Protein AF-A0A4Y8IGD3-F1 (afdb_monomer_lite)

pLDDT: mean 73.79, std 21.48, range [26.25, 96.0]

Secondary structure (DSSP, 8-state):
--HHHHHHHHHHHHHHHHHHHHHHHHHTSS------EEEEEEE-TTT--EEEEEE---PPPEEEEEEETTEEEEEEEE--SS-EEEEEEEESSSS---EE--S-HHHHHHHHHHHTSS--EEEEEEEE-HHHHHHHHHHHH-HHHHGGGB-SSS-BHHHHHTTT---SEEEEEEEEEEEEEEEE-TTS-EEEEEEEEEEEEEEEEEEEEETTEEEEEEEEEEEEEEEEEEEETTEEEEEEEEEE-

Radius of gyration: 23.65 Å; chains: 1; bounding box: 54×68×74 Å

Sequence (245 aa):
MRTDKKDKSVRQEGIIRKIILIMTVIISGASMSTITIAQVYEKSKNSGRYKLTNRTMNYKAFNHTWKWDGRMWGTTLVPGIYKSYSSINADLDKEEEVILWEEDEFGLYRDLVKRSLPPGFFLIEITGYPVASFSAWMEENHKNSYQKFDIGEDFNLLRSLGAGIQEPWSMSLFLGHRGPFWDLNENDELFIAATGVSGLVLTGGLYQLFENSFVESNWFRAEWKVKGSGGYGKKKRSWDLKTGY

Foldseek 3Di:
DPVVVVVVVVVVVVVVVVVVVVVLCVLCVPEDAFDQDFDFDDQDPPPRDTDGDGDTDDDDWDWDWDDDPLKIKIWIWDHHLQKTKIKIKIFQDNDADAAADDPDPVVVVVVQAVQFVQFRMKMKMKMFGNLLLVLLCCVVPPVVVQCVQDDPDPDGPSNVSNPPFWARMKMKMWTGDKHFHWYQDPVRDIDGQKIKHWTKMKMWDQWTQDSSHTDGDTDIWIKTWIWMWGHDDPDIDTDIDIDTD

Structure (mmCIF, N/CA/C/O backbone):
data_AF-A0A4Y8IGD3-F1
#
_entry.id   AF-A0A4Y8IGD3-F1
#
loop_
_atom_site.group_PDB
_atom_site.id
_atom_site.type_symbol
_atom_site.label_atom_id
_atom_site.label_alt_id
_atom_site.label_comp_id
_atom_site.label_asym_id
_atom_site.label_entity_id
_atom_site.label_seq_id
_atom_site.pdbx_PDB_ins_code
_atom_site.Cartn_x
_atom_site.Cartn_y
_atom_site.Cartn_z
_atom_site.occupancy
_atom_site.B_iso_or_equiv
_atom_site.auth_seq_id
_atom_site.auth_comp_id
_atom_site.auth_asym_id
_atom_site.auth_atom_id
_atom_site.pdbx_PDB_model_num
ATOM 1 N N . MET A 1 1 ? -4.491 -25.902 39.432 1.00 48.22 1 MET A N 1
ATOM 2 C CA . MET A 1 1 ? -3.514 -25.824 38.316 1.00 48.22 1 MET A CA 1
ATOM 3 C C . MET A 1 1 ? -4.100 -25.341 36.970 1.00 48.22 1 MET A C 1
ATOM 5 O O . MET A 1 1 ? -3.368 -25.301 35.991 1.00 48.22 1 MET A O 1
ATOM 9 N N . ARG A 1 2 ? -5.388 -24.946 36.886 1.00 45.78 2 ARG A N 1
ATOM 10 C CA . ARG A 1 2 ? -6.055 -24.519 35.629 1.00 45.78 2 ARG A CA 1
ATOM 11 C C . ARG A 1 2 ? -6.183 -22.991 35.470 1.00 45.78 2 ARG A C 1
ATOM 13 O O . ARG A 1 2 ? -6.456 -22.512 34.379 1.00 45.78 2 ARG A O 1
ATOM 20 N N . THR A 1 3 ? -5.960 -22.239 36.547 1.00 47.06 3 THR A N 1
ATOM 21 C CA . THR A 1 3 ? -6.045 -20.770 36.616 1.00 47.06 3 THR A CA 1
ATOM 22 C C . THR A 1 3 ? -4.796 -20.076 36.062 1.00 47.06 3 THR A C 1
ATOM 24 O O . THR A 1 3 ? -4.903 -19.082 35.358 1.00 47.06 3 THR A O 1
ATOM 27 N N . ASP A 1 4 ? -3.623 -20.672 36.266 1.00 45.81 4 ASP A N 1
ATOM 28 C CA . ASP A 1 4 ? -2.312 -20.085 35.944 1.00 45.81 4 ASP A CA 1
ATOM 29 C C . ASP A 1 4 ? -2.016 -20.014 34.425 1.00 45.81 4 ASP A C 1
ATOM 31 O O . ASP A 1 4 ? -1.338 -19.115 33.935 1.00 45.81 4 ASP A O 1
ATOM 35 N N . LYS A 1 5 ? -2.577 -20.936 33.624 1.00 42.94 5 LYS A N 1
ATOM 36 C CA . LYS A 1 5 ? -2.453 -20.898 32.150 1.00 42.94 5 LYS A CA 1
ATOM 37 C C . LYS A 1 5 ? -3.317 -19.812 31.505 1.00 42.94 5 LYS A C 1
ATOM 39 O O . LYS A 1 5 ? -2.902 -19.233 30.507 1.00 42.94 5 LYS A O 1
ATOM 44 N N . LYS A 1 6 ? -4.500 -19.543 32.067 1.00 41.84 6 LYS A N 1
ATOM 45 C CA . LYS A 1 6 ? -5.432 -18.531 31.547 1.00 41.84 6 LYS A CA 1
ATOM 46 C C . LYS A 1 6 ? -4.909 -17.123 31.838 1.00 41.84 6 LYS A C 1
ATOM 48 O O . LYS A 1 6 ? -4.942 -16.266 30.970 1.00 41.84 6 LYS A O 1
ATOM 53 N N . ASP A 1 7 ? -4.331 -16.935 33.021 1.00 40.12 7 ASP A N 1
ATOM 54 C CA . ASP A 1 7 ? -3.726 -15.666 33.431 1.00 40.12 7 ASP A CA 1
ATOM 55 C C . ASP A 1 7 ? -2.480 -15.323 32.587 1.00 40.12 7 ASP A C 1
ATOM 57 O O . ASP A 1 7 ? -2.287 -14.186 32.162 1.00 40.12 7 ASP A O 1
ATOM 61 N N . LYS A 1 8 ? -1.674 -16.335 32.224 1.00 42.25 8 LYS A N 1
ATOM 62 C CA . LYS A 1 8 ? -0.531 -16.167 31.310 1.00 42.25 8 LYS A CA 1
ATOM 63 C C . LYS A 1 8 ? -0.933 -15.836 29.869 1.00 42.25 8 LYS A C 1
ATOM 65 O O . LYS A 1 8 ? -0.228 -15.040 29.252 1.00 42.25 8 LYS A O 1
ATOM 70 N N . SER A 1 9 ? -2.033 -16.389 29.343 1.00 40.28 9 SER A N 1
ATOM 71 C CA . SER A 1 9 ? -2.495 -16.054 27.982 1.00 40.28 9 SER A CA 1
ATOM 72 C C . SER A 1 9 ? -3.067 -14.637 27.919 1.00 40.28 9 SER A C 1
ATOM 74 O O . SER A 1 9 ? -2.696 -13.883 27.029 1.00 40.28 9 SER A O 1
ATOM 76 N N . VAL A 1 10 ? -3.846 -14.221 28.925 1.00 45.62 10 VAL A N 1
ATOM 77 C CA . VAL A 1 10 ? -4.364 -12.844 29.034 1.00 45.62 10 VAL A CA 1
ATOM 78 C C . VAL A 1 10 ? -3.218 -11.833 29.179 1.00 45.62 10 VAL A C 1
ATOM 80 O O . VAL A 1 10 ? -3.228 -10.772 28.552 1.00 45.62 10 VAL A O 1
ATOM 83 N N . ARG A 1 11 ? -2.171 -12.170 29.949 1.00 37.88 11 ARG A N 1
ATOM 84 C CA . ARG A 1 11 ? -0.953 -11.346 30.036 1.00 37.88 11 ARG A CA 1
ATOM 85 C C . ARG A 1 11 ? -0.195 -11.270 28.712 1.00 37.88 11 ARG A C 1
ATOM 87 O O . ARG A 1 11 ? 0.303 -10.196 28.382 1.00 37.88 11 ARG A O 1
ATOM 94 N N . GLN A 1 12 ? -0.089 -12.374 27.970 1.00 43.25 12 GLN A N 1
ATOM 95 C CA . GLN A 1 12 ? 0.566 -12.396 26.659 1.00 43.25 12 GLN A CA 1
ATOM 96 C C . GLN A 1 12 ? -0.218 -11.604 25.609 1.00 43.25 12 GLN A C 1
ATOM 98 O O . GLN A 1 12 ? 0.392 -10.808 24.902 1.00 43.25 12 GLN A O 1
ATOM 103 N N . GLU A 1 13 ? -1.545 -11.722 25.567 1.00 46.12 13 GLU A N 1
ATOM 104 C CA . GLU A 1 13 ? -2.404 -10.910 24.694 1.00 46.12 13 GLU A CA 1
ATOM 105 C C . GLU A 1 13 ? -2.268 -9.414 25.002 1.00 46.12 13 GLU A C 1
ATOM 107 O O . GLU A 1 13 ? -2.107 -8.603 24.092 1.00 46.12 13 GLU A O 1
ATOM 112 N N . GLY A 1 14 ? -2.225 -9.030 26.283 1.00 42.53 14 GLY A N 1
ATOM 113 C CA . GLY A 1 14 ? -1.984 -7.641 26.685 1.00 42.53 14 GLY A CA 1
ATOM 114 C C . GLY A 1 14 ? -0.600 -7.109 26.280 1.00 42.53 14 GLY A C 1
ATOM 115 O O . GLY A 1 14 ? -0.462 -5.925 25.968 1.00 42.53 14 GLY A O 1
ATOM 116 N N . ILE A 1 15 ? 0.427 -7.965 26.257 1.00 46.00 15 ILE A N 1
ATOM 117 C CA . ILE A 1 15 ? 1.782 -7.613 25.802 1.00 46.00 15 ILE A CA 1
ATOM 118 C C . ILE A 1 15 ? 1.826 -7.491 24.275 1.00 46.00 15 ILE A C 1
ATOM 120 O O . ILE A 1 15 ? 2.381 -6.520 23.770 1.00 46.00 15 ILE A O 1
ATOM 124 N N . ILE A 1 16 ? 1.198 -8.413 23.543 1.00 49.62 16 ILE A N 1
ATOM 125 C CA . ILE A 1 16 ? 1.121 -8.389 22.075 1.00 49.62 16 ILE A CA 1
ATOM 126 C C . ILE A 1 16 ? 0.334 -7.161 21.603 1.00 49.62 16 ILE A C 1
ATOM 128 O O . ILE A 1 16 ? 0.829 -6.415 20.763 1.00 49.62 16 ILE A O 1
ATOM 132 N N . ARG A 1 17 ? -0.816 -6.856 22.220 1.00 48.91 17 ARG A N 1
ATOM 133 C CA . ARG A 1 17 ? -1.592 -5.631 21.949 1.00 48.91 17 ARG A CA 1
ATOM 134 C C . ARG A 1 17 ? -0.788 -4.361 22.229 1.00 48.91 17 ARG A C 1
ATOM 136 O O . ARG A 1 17 ? -0.837 -3.424 21.439 1.00 48.91 17 ARG A O 1
ATOM 143 N N . LYS A 1 18 ? 0.006 -4.332 23.308 1.00 44.53 18 LYS A N 1
ATOM 144 C CA . LYS A 1 18 ? 0.931 -3.219 23.590 1.00 44.53 18 LYS A CA 1
ATOM 145 C C . LYS A 1 18 ? 2.057 -3.122 22.565 1.00 44.53 18 LYS A C 1
ATOM 147 O O . LYS A 1 18 ? 2.400 -2.010 22.195 1.00 44.53 18 LYS A O 1
ATOM 152 N N . ILE A 1 19 ? 2.610 -4.236 22.086 1.00 47.81 19 ILE A N 1
ATOM 153 C CA . ILE A 1 19 ? 3.629 -4.249 21.024 1.00 47.81 19 ILE A CA 1
ATOM 154 C C . ILE A 1 19 ? 3.032 -3.780 19.694 1.00 47.81 19 ILE A C 1
ATOM 156 O O . ILE A 1 19 ? 3.683 -3.013 18.999 1.00 47.81 19 ILE A O 1
ATOM 160 N N . ILE A 1 20 ? 1.792 -4.152 19.366 1.00 51.78 20 ILE A N 1
ATOM 161 C CA . ILE A 1 20 ? 1.070 -3.666 18.178 1.00 51.78 20 ILE A CA 1
ATOM 162 C C . ILE A 1 20 ? 0.790 -2.170 18.295 1.00 51.78 20 ILE A C 1
ATOM 164 O O . ILE A 1 20 ? 1.008 -1.434 17.334 1.00 51.78 20 ILE A O 1
ATOM 168 N N . LEU A 1 21 ? 0.369 -1.702 19.474 1.00 44.06 21 LEU A N 1
ATOM 169 C CA . LEU A 1 21 ? 0.186 -0.280 19.743 1.00 44.06 21 LEU A CA 1
ATOM 170 C C . LEU A 1 21 ? 1.516 0.460 19.625 1.00 44.06 21 LEU A C 1
ATOM 172 O O . LEU A 1 21 ? 1.571 1.479 18.962 1.00 44.06 21 LEU A O 1
ATOM 176 N N . ILE A 1 22 ? 2.597 -0.071 20.199 1.00 43.28 22 ILE A N 1
ATOM 177 C CA . ILE A 1 22 ? 3.945 0.499 20.112 1.00 43.28 22 ILE A CA 1
ATOM 178 C C . ILE A 1 22 ? 4.458 0.461 18.673 1.00 43.28 22 ILE A C 1
ATOM 180 O O . ILE A 1 22 ? 5.035 1.439 18.242 1.00 43.28 22 ILE A O 1
ATOM 184 N N . MET A 1 23 ? 4.217 -0.589 17.890 1.00 38.75 23 MET A N 1
ATOM 185 C CA . MET A 1 23 ? 4.585 -0.626 16.474 1.00 38.75 23 MET A CA 1
ATOM 186 C C . MET A 1 23 ? 3.770 0.374 15.658 1.00 38.75 23 MET A C 1
ATOM 188 O O . MET A 1 23 ? 4.342 1.102 14.857 1.00 38.75 23 MET A O 1
ATOM 192 N N . THR A 1 24 ? 2.465 0.481 15.907 1.00 40.25 24 THR A N 1
ATOM 193 C CA . THR A 1 24 ? 1.593 1.486 15.281 1.00 40.25 24 THR A CA 1
ATOM 194 C C . THR A 1 24 ? 2.018 2.898 15.690 1.00 40.25 24 THR A C 1
ATOM 196 O O . THR A 1 24 ? 2.050 3.783 14.844 1.00 40.25 24 THR A O 1
ATOM 199 N N . VAL A 1 25 ? 2.424 3.089 16.951 1.00 37.09 25 VAL A N 1
ATOM 200 C CA . VAL A 1 25 ? 2.890 4.355 17.538 1.00 37.09 25 VAL A CA 1
ATOM 201 C C . VAL A 1 25 ? 4.313 4.717 17.115 1.00 37.09 25 VAL A 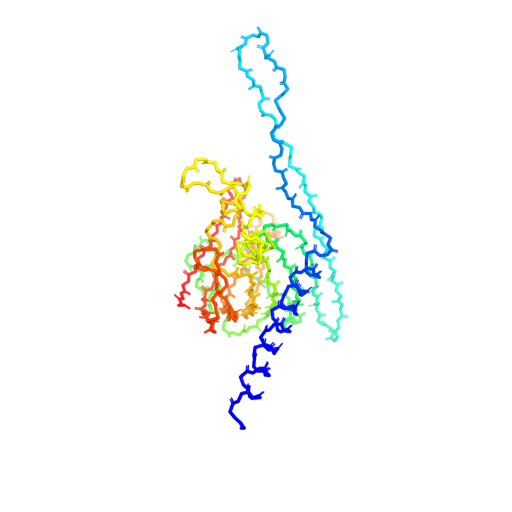C 1
ATOM 203 O O . VAL A 1 25 ? 4.597 5.893 16.953 1.00 37.09 25 VAL A O 1
ATOM 206 N N . ILE A 1 26 ? 5.202 3.747 16.889 1.00 35.50 26 ILE A N 1
ATOM 207 C CA . ILE A 1 26 ? 6.554 3.946 16.343 1.00 35.50 26 ILE A CA 1
ATOM 208 C C . ILE A 1 26 ? 6.452 4.256 14.845 1.00 35.50 26 ILE A C 1
ATOM 210 O O . ILE A 1 26 ? 7.111 5.178 14.373 1.00 35.50 26 ILE A O 1
ATOM 214 N N . ILE A 1 27 ? 5.560 3.578 14.111 1.00 37.28 27 ILE A N 1
ATOM 215 C CA . ILE A 1 27 ? 5.212 3.925 12.721 1.00 37.28 27 ILE A CA 1
ATOM 216 C C . ILE A 1 27 ? 4.489 5.288 12.657 1.00 37.28 27 ILE A C 1
ATOM 218 O O . ILE A 1 27 ? 4.615 6.008 11.666 1.00 37.28 27 ILE A O 1
ATOM 222 N N . SER A 1 28 ? 3.776 5.691 13.716 1.00 32.25 28 SER A N 1
ATOM 223 C CA . SER A 1 28 ? 3.138 7.010 13.849 1.00 32.25 28 SER A CA 1
ATOM 224 C C . SER A 1 28 ? 3.950 8.013 14.680 1.00 32.25 28 SER A C 1
ATOM 226 O O . SER A 1 28 ? 3.429 9.074 15.033 1.00 32.25 28 SER A O 1
ATOM 228 N N . GLY A 1 29 ? 5.210 7.701 14.998 1.00 26.25 29 GLY A N 1
ATOM 229 C CA . GLY A 1 29 ? 6.092 8.439 15.911 1.00 26.25 29 GLY A CA 1
ATOM 230 C C . GLY A 1 29 ? 6.725 9.664 15.261 1.00 26.25 29 GLY A C 1
ATOM 231 O O . GLY A 1 29 ? 7.905 9.924 15.434 1.00 26.25 29 GLY A O 1
ATOM 232 N N . ALA A 1 30 ? 5.932 10.349 14.446 1.00 31.25 30 ALA A N 1
ATOM 233 C CA . ALA A 1 30 ? 6.099 11.674 13.868 1.00 31.25 30 ALA A CA 1
ATOM 234 C C . ALA A 1 30 ? 4.792 11.910 13.097 1.00 31.25 30 ALA A C 1
ATOM 236 O O . ALA A 1 30 ? 4.724 11.774 11.876 1.00 31.25 30 ALA A O 1
ATOM 237 N N . SER A 1 31 ? 3.700 12.103 13.841 1.00 28.16 31 SER A N 1
ATOM 238 C CA . SER A 1 31 ? 2.360 12.205 13.276 1.00 28.16 31 SER A CA 1
ATOM 239 C C . SER A 1 31 ? 2.265 13.433 12.377 1.00 28.16 31 SER A C 1
ATOM 241 O O . SER A 1 31 ? 2.348 14.573 12.826 1.00 28.16 31 SER A O 1
ATOM 243 N N . MET A 1 32 ? 2.076 13.213 11.083 1.00 37.78 32 MET A N 1
ATOM 244 C CA . MET A 1 32 ? 1.691 14.270 10.163 1.00 37.78 32 MET A CA 1
ATOM 245 C C . MET A 1 32 ? 0.695 13.693 9.191 1.00 37.78 32 MET A C 1
ATOM 247 O O . MET A 1 32 ? 0.888 12.628 8.626 1.00 37.78 32 MET A O 1
ATOM 251 N N . SER A 1 33 ? -0.415 14.372 9.026 1.00 27.56 33 SER A N 1
ATOM 252 C CA . SER A 1 33 ? -1.399 14.056 8.020 1.00 27.56 33 SER A CA 1
ATOM 253 C C . SER A 1 33 ? -1.810 15.303 7.340 1.00 27.56 33 SER A C 1
ATOM 255 O O . SER A 1 33 ? -1.870 16.374 7.941 1.00 27.56 33 SER A O 1
ATOM 257 N N . THR A 1 34 ? -2.171 15.120 6.086 1.00 28.23 34 THR A N 1
ATOM 258 C CA . THR A 1 34 ? -2.927 16.080 5.318 1.00 28.23 34 THR A CA 1
ATOM 259 C C . THR A 1 34 ? -4.229 16.381 6.065 1.00 28.23 34 THR A C 1
ATOM 261 O O . THR A 1 34 ? -5.234 15.692 5.913 1.00 28.23 34 THR A O 1
ATOM 264 N N . ILE A 1 35 ? -4.210 17.408 6.912 1.00 28.16 35 ILE A N 1
ATOM 265 C CA . ILE A 1 35 ? -5.424 18.075 7.354 1.00 28.16 35 ILE A CA 1
ATOM 266 C C . ILE A 1 35 ? -5.776 19.033 6.224 1.00 28.16 35 ILE A C 1
ATOM 268 O O . ILE A 1 35 ? -5.078 20.020 5.984 1.00 28.16 35 ILE A O 1
ATOM 272 N N . THR A 1 36 ? -6.855 18.749 5.503 1.00 26.67 36 THR A N 1
ATOM 273 C CA . THR A 1 36 ? -7.483 19.759 4.652 1.00 26.67 36 THR A CA 1
ATOM 274 C C . THR A 1 36 ? -8.207 20.737 5.572 1.00 26.67 36 THR A C 1
ATOM 276 O O . THR A 1 36 ? -9.377 20.557 5.893 1.00 26.67 36 THR A O 1
ATOM 279 N N . ILE A 1 37 ? -7.500 21.761 6.051 1.00 29.83 37 ILE A N 1
ATOM 280 C CA . ILE A 1 37 ? -8.135 22.866 6.773 1.00 29.83 37 ILE A CA 1
ATOM 281 C C . ILE A 1 37 ? -8.748 23.783 5.717 1.00 29.83 37 ILE A C 1
ATOM 283 O O . ILE A 1 37 ? -8.041 24.524 5.032 1.00 29.83 37 ILE A O 1
ATOM 287 N N . ALA A 1 38 ? -10.069 23.729 5.568 1.00 26.34 38 ALA A N 1
ATOM 288 C CA . ALA A 1 38 ? -10.797 24.753 4.837 1.00 26.34 38 ALA A CA 1
ATOM 289 C C . ALA A 1 38 ? -10.805 26.031 5.689 1.00 26.34 38 ALA A C 1
ATOM 291 O O . ALA A 1 38 ? -11.519 26.112 6.686 1.00 26.34 38 ALA A O 1
ATOM 292 N N . GLN A 1 39 ? -9.997 27.029 5.329 1.00 29.67 39 GLN A N 1
ATOM 293 C CA . GLN A 1 39 ? -10.133 28.365 5.907 1.00 29.67 39 GLN A CA 1
ATOM 294 C C . GLN A 1 39 ? -11.082 29.186 5.033 1.00 29.67 39 GLN A C 1
ATOM 296 O O . GLN A 1 39 ? -10.841 29.383 3.841 1.00 29.67 39 GLN A O 1
ATOM 301 N N . VAL A 1 40 ? -12.177 29.655 5.630 1.00 32.09 40 VAL A N 1
ATOM 302 C CA . VAL A 1 40 ? -13.107 30.585 4.988 1.00 32.09 40 VAL A CA 1
ATOM 303 C C . VAL A 1 40 ? -12.496 31.979 5.076 1.00 32.09 40 VAL A C 1
ATOM 305 O O . VAL A 1 40 ? -12.536 32.600 6.135 1.00 32.09 40 VAL A O 1
ATOM 308 N N . TYR A 1 41 ? -11.935 32.478 3.975 1.00 38.03 41 TYR A N 1
ATOM 309 C CA . TYR A 1 41 ? -11.507 33.872 3.891 1.00 38.03 41 TYR A CA 1
ATOM 310 C C . TYR A 1 41 ? -12.440 34.672 2.991 1.00 38.03 41 TYR A C 1
ATOM 312 O O . TYR A 1 41 ? -12.618 34.365 1.817 1.00 38.03 41 TYR A O 1
ATOM 320 N N . GLU A 1 42 ? -13.000 35.702 3.622 1.00 42.34 42 GLU A N 1
ATOM 321 C CA . GLU A 1 42 ? -13.671 36.881 3.081 1.00 42.34 42 GLU A CA 1
ATOM 322 C C . GLU A 1 42 ? -14.822 36.693 2.075 1.00 42.34 42 GLU A C 1
ATOM 324 O O . GLU A 1 42 ? -14.781 35.971 1.078 1.00 42.34 42 GLU A O 1
ATOM 329 N N . LYS A 1 43 ? -15.896 37.442 2.335 1.00 34.44 43 LYS A N 1
ATOM 330 C CA . LYS A 1 43 ? -17.065 37.546 1.465 1.00 34.44 43 LYS A CA 1
ATOM 331 C C . LYS A 1 43 ? -16.671 38.331 0.212 1.00 34.44 43 LYS A C 1
ATOM 333 O O . LYS A 1 43 ? -16.385 39.524 0.295 1.00 34.44 43 LYS A O 1
ATOM 338 N N . SER A 1 44 ? -16.691 37.691 -0.957 1.00 41.09 44 SER A N 1
ATOM 339 C CA . SER A 1 44 ? -16.509 38.390 -2.234 1.00 41.09 44 SER A CA 1
ATOM 340 C C . SER A 1 44 ? -17.583 39.480 -2.381 1.00 41.09 44 SER A C 1
ATOM 342 O O . SER A 1 44 ? -18.770 39.162 -2.515 1.00 41.09 44 SER A O 1
ATOM 344 N N . LYS A 1 45 ? -17.174 40.762 -2.363 1.00 46.03 45 LYS A N 1
ATOM 345 C CA . LYS A 1 45 ? -18.079 41.933 -2.414 1.00 46.03 45 LYS A CA 1
ATOM 346 C C . LYS A 1 45 ? -19.014 41.955 -3.634 1.00 46.03 45 LYS A C 1
ATOM 348 O O . LYS A 1 45 ? -20.065 42.574 -3.548 1.00 46.03 45 LYS A O 1
ATOM 353 N N . ASN A 1 46 ? -18.691 41.231 -4.710 1.00 51.94 46 ASN A N 1
ATOM 354 C CA . ASN A 1 46 ? -19.471 41.237 -5.955 1.00 51.94 46 ASN A CA 1
ATOM 355 C C . ASN A 1 46 ? -20.330 39.984 -6.192 1.00 51.94 46 ASN A C 1
ATOM 357 O O . ASN A 1 46 ? -21.117 39.976 -7.129 1.00 51.94 46 ASN A O 1
ATOM 361 N N . SER A 1 47 ? -20.195 38.918 -5.393 1.00 51.47 47 SER A N 1
ATOM 362 C CA . SER A 1 47 ? -20.917 37.656 -5.658 1.00 51.47 47 SER A CA 1
ATOM 363 C C . SER A 1 47 ? -21.605 37.035 -4.443 1.00 51.47 47 SER A C 1
ATOM 365 O O . SER A 1 47 ? -22.323 36.049 -4.593 1.00 51.47 47 SER A O 1
ATOM 367 N N . GLY A 1 48 ? -21.383 37.565 -3.234 1.00 44.03 48 GLY A N 1
ATOM 368 C CA . GLY A 1 48 ? -21.971 37.030 -2.000 1.00 44.03 48 GLY A CA 1
ATOM 369 C C . GLY A 1 48 ? -21.504 35.617 -1.622 1.00 44.03 48 GLY A C 1
ATOM 370 O O . GLY A 1 48 ? -21.935 35.100 -0.596 1.00 44.03 48 GLY A O 1
ATOM 371 N N . ARG A 1 49 ? -20.616 34.998 -2.413 1.00 37.38 49 ARG A N 1
ATOM 372 C CA . ARG A 1 49 ? -20.084 33.650 -2.194 1.00 37.38 49 ARG A CA 1
ATOM 373 C C . ARG A 1 49 ? -18.736 33.714 -1.479 1.00 37.38 49 ARG A C 1
ATOM 375 O O . ARG A 1 49 ? -17.884 34.545 -1.800 1.00 37.38 49 ARG A O 1
ATOM 382 N N . TYR A 1 50 ? -18.554 32.823 -0.509 1.00 45.84 50 TYR A N 1
ATOM 383 C CA . TYR A 1 50 ? -17.280 32.609 0.171 1.00 45.84 50 TYR A CA 1
ATOM 384 C C . TYR A 1 50 ? -16.329 31.856 -0.758 1.00 45.84 50 TYR A C 1
ATOM 386 O O . TYR A 1 50 ? -16.720 30.871 -1.390 1.00 45.84 50 TYR A O 1
ATOM 394 N N . LYS A 1 51 ? -15.080 32.314 -0.854 1.00 34.38 51 LYS A N 1
ATOM 395 C CA . LYS A 1 51 ? -14.057 31.631 -1.646 1.00 34.38 51 LYS A CA 1
ATOM 396 C C . LYS A 1 51 ? -13.379 30.594 -0.748 1.00 34.38 51 LYS A C 1
ATOM 398 O O . LYS A 1 51 ? -12.603 30.945 0.132 1.00 34.38 51 LYS A O 1
ATOM 403 N N . LEU A 1 52 ? -13.700 29.316 -0.948 1.00 36.94 52 LEU A N 1
ATOM 404 C CA . LEU A 1 52 ? -12.990 28.213 -0.299 1.00 36.94 52 LEU A CA 1
ATOM 405 C C . LEU A 1 52 ? -11.639 28.036 -0.994 1.00 36.94 52 LEU A C 1
ATOM 407 O O . LEU A 1 52 ? -11.569 27.574 -2.132 1.00 36.94 52 LEU A O 1
ATOM 411 N N . THR A 1 53 ? -10.561 28.433 -0.328 1.00 32.09 53 THR A N 1
ATOM 412 C CA . THR A 1 53 ? -9.201 28.106 -0.761 1.00 32.09 53 THR A CA 1
ATOM 413 C C . THR A 1 53 ? -8.713 26.901 0.028 1.00 32.09 53 THR A C 1
ATOM 415 O O . THR A 1 53 ? -8.442 27.003 1.223 1.00 32.09 53 THR A O 1
ATOM 418 N N . ASN A 1 54 ? -8.596 25.757 -0.646 1.00 34.00 54 ASN A N 1
ATOM 419 C CA . ASN A 1 54 ? -8.001 24.555 -0.071 1.00 34.00 54 ASN A CA 1
ATOM 420 C C . ASN A 1 54 ? -6.482 24.737 -0.022 1.00 34.00 54 ASN A C 1
ATOM 422 O O . ASN A 1 54 ? -5.841 24.889 -1.063 1.00 34.00 54 ASN A O 1
ATOM 426 N N . ARG A 1 55 ? -5.896 24.726 1.177 1.00 31.22 55 ARG A N 1
ATOM 427 C CA . ARG A 1 55 ? -4.442 24.714 1.351 1.00 31.22 55 ARG A CA 1
ATOM 428 C C . ARG A 1 55 ? -4.002 23.277 1.622 1.00 31.22 55 ARG A C 1
ATOM 430 O O . ARG A 1 55 ? -4.243 22.746 2.700 1.00 31.22 55 ARG A O 1
ATOM 437 N N . THR A 1 56 ? -3.382 22.637 0.635 1.00 33.06 56 THR A N 1
ATOM 438 C CA . THR A 1 56 ? -2.823 21.286 0.773 1.00 33.06 56 THR A CA 1
ATOM 439 C C . THR A 1 56 ? -1.450 21.385 1.437 1.00 33.06 56 THR A C 1
ATOM 441 O O . THR A 1 56 ? -0.514 21.921 0.844 1.00 33.06 56 THR A O 1
ATOM 444 N N . MET A 1 57 ? -1.305 20.905 2.673 1.00 34.88 57 MET A N 1
ATOM 445 C CA . MET A 1 57 ? 0.016 20.700 3.277 1.00 34.88 57 MET A CA 1
ATOM 446 C C . MET A 1 57 ? 0.584 19.369 2.771 1.00 34.88 57 MET A C 1
ATOM 448 O O . MET A 1 57 ? 0.124 18.305 3.172 1.00 34.88 57 MET A O 1
ATOM 452 N N . ASN A 1 58 ? 1.562 19.428 1.865 1.00 38.66 58 ASN A N 1
ATOM 453 C CA . ASN A 1 58 ? 2.288 18.253 1.379 1.00 38.66 58 ASN A CA 1
ATOM 454 C C . ASN A 1 58 ? 3.407 17.898 2.368 1.00 38.66 58 ASN A C 1
ATOM 456 O O . ASN A 1 58 ? 4.377 18.648 2.489 1.00 38.66 58 ASN A O 1
ATOM 460 N N . TYR A 1 59 ? 3.299 16.762 3.057 1.00 51.41 59 TYR A N 1
ATOM 461 C CA . TYR A 1 59 ? 4.412 16.208 3.831 1.00 51.41 59 TYR A CA 1
ATOM 462 C C . TYR A 1 59 ? 5.359 15.443 2.902 1.00 51.41 59 TYR A C 1
ATOM 464 O O . TYR A 1 59 ? 4.927 14.754 1.979 1.00 51.41 59 TYR A O 1
ATOM 472 N N . LYS A 1 60 ? 6.668 15.629 3.091 1.00 58.75 60 LYS A N 1
ATOM 473 C CA . LYS A 1 60 ? 7.704 15.165 2.162 1.00 58.75 60 LYS A CA 1
ATOM 474 C C . LYS A 1 60 ? 8.007 13.687 2.419 1.00 58.75 60 LYS A C 1
ATOM 476 O O . LYS A 1 60 ? 8.485 13.348 3.496 1.00 58.75 60 LYS A O 1
ATOM 481 N N . ALA A 1 61 ? 7.754 12.828 1.432 1.00 73.25 61 ALA A N 1
ATOM 482 C CA . ALA A 1 61 ? 8.226 11.446 1.455 1.00 73.25 61 ALA A CA 1
ATOM 483 C C . ALA A 1 61 ? 9.753 11.425 1.621 1.00 73.25 61 ALA A C 1
ATOM 485 O O . ALA A 1 61 ? 10.466 12.144 0.910 1.00 73.25 61 ALA A O 1
ATOM 486 N N . PHE A 1 62 ? 10.254 10.613 2.550 1.00 82.06 62 PHE A N 1
ATOM 487 C CA . PHE A 1 62 ? 11.682 10.351 2.639 1.00 82.06 62 PHE A CA 1
ATOM 488 C C . PHE A 1 62 ? 12.006 9.221 1.675 1.00 82.06 62 PHE A C 1
ATOM 490 O O . PHE A 1 62 ? 11.620 8.082 1.907 1.00 82.06 62 PHE A O 1
ATOM 497 N N . ASN A 1 63 ? 12.687 9.556 0.586 1.00 84.31 63 ASN A N 1
ATOM 498 C CA . ASN A 1 63 ? 13.135 8.599 -0.412 1.00 84.31 63 ASN A CA 1
ATOM 499 C C . ASN A 1 63 ? 14.656 8.586 -0.409 1.00 84.31 63 ASN A C 1
ATOM 501 O O . ASN A 1 63 ? 15.284 9.641 -0.532 1.00 84.31 63 ASN A O 1
ATOM 505 N N . HIS A 1 64 ? 15.239 7.403 -0.295 1.00 87.19 64 HIS A N 1
ATOM 506 C CA . HIS A 1 64 ? 16.672 7.215 -0.401 1.00 87.19 64 HIS A CA 1
ATOM 507 C C . HIS A 1 64 ? 16.966 6.071 -1.363 1.00 87.19 64 HIS A C 1
ATOM 509 O O . HIS A 1 64 ? 16.473 4.960 -1.203 1.00 87.19 64 HIS A O 1
ATOM 515 N N . THR A 1 65 ? 17.778 6.354 -2.373 1.00 88.25 65 THR A N 1
ATOM 516 C CA . THR A 1 65 ? 18.257 5.357 -3.326 1.00 88.25 65 THR A CA 1
ATOM 517 C C . THR A 1 65 ? 19.728 5.088 -3.081 1.00 88.25 65 THR A C 1
ATOM 519 O O . THR A 1 65 ? 20.510 6.031 -2.939 1.00 88.25 65 THR A O 1
ATOM 522 N N . TRP A 1 66 ? 20.114 3.821 -3.078 1.00 87.94 66 TRP A N 1
ATOM 523 C CA . TRP A 1 66 ? 21.486 3.386 -2.840 1.00 87.94 66 TRP A CA 1
ATOM 524 C C . TRP A 1 66 ? 21.841 2.227 -3.769 1.00 87.94 66 TRP A C 1
ATOM 526 O O . TRP A 1 66 ? 20.968 1.558 -4.316 1.00 87.94 66 TRP A O 1
ATOM 536 N N . LYS A 1 67 ? 23.139 2.020 -3.997 1.00 89.12 67 LYS A N 1
ATOM 537 C CA . LYS A 1 67 ? 23.650 0.928 -4.831 1.00 89.12 67 LYS A CA 1
ATOM 538 C C . LYS A 1 67 ? 24.293 -0.130 -3.953 1.00 89.12 67 LYS A C 1
ATOM 540 O O . LYS A 1 67 ? 25.121 0.203 -3.107 1.00 89.12 67 LYS A O 1
ATOM 545 N N . TRP A 1 68 ? 23.964 -1.391 -4.198 1.00 86.88 68 TRP A N 1
ATOM 546 C CA . TRP A 1 68 ? 24.613 -2.527 -3.549 1.00 86.88 68 TRP A CA 1
ATOM 547 C C . TRP A 1 68 ? 24.636 -3.725 -4.485 1.00 86.88 68 TRP A C 1
ATOM 549 O O . TRP A 1 68 ? 23.631 -4.042 -5.115 1.00 86.88 68 TRP A O 1
ATOM 559 N N . ASP A 1 69 ? 25.817 -4.333 -4.620 1.00 87.69 69 ASP A N 1
ATOM 560 C CA . ASP A 1 69 ? 26.090 -5.429 -5.559 1.00 87.69 69 ASP A CA 1
ATOM 561 C C . ASP A 1 69 ? 25.697 -5.111 -7.021 1.00 87.69 69 ASP A C 1
ATOM 563 O O . ASP A 1 69 ? 25.118 -5.915 -7.748 1.00 87.69 69 ASP A O 1
ATOM 567 N N . GLY A 1 70 ? 25.944 -3.869 -7.453 1.00 81.88 70 GLY A N 1
ATOM 568 C CA . GLY A 1 70 ? 25.587 -3.399 -8.797 1.00 81.88 70 GLY A CA 1
ATOM 569 C C . GLY A 1 70 ? 24.085 -3.207 -9.039 1.00 81.88 70 GLY A C 1
ATOM 570 O O . GLY A 1 70 ? 23.712 -2.813 -10.139 1.00 81.88 70 GLY A O 1
ATOM 571 N N . ARG A 1 71 ? 23.232 -3.431 -8.032 1.00 83.00 71 ARG A N 1
ATOM 572 C CA . ARG A 1 71 ? 21.778 -3.232 -8.103 1.00 83.00 71 ARG A CA 1
ATOM 573 C C . ARG A 1 71 ? 21.378 -1.905 -7.475 1.00 83.00 71 ARG A C 1
ATOM 575 O O . ARG A 1 71 ? 21.991 -1.456 -6.501 1.00 83.00 71 ARG A O 1
ATOM 582 N N . MET A 1 72 ? 20.333 -1.297 -8.024 1.00 83.62 72 MET A N 1
ATOM 583 C CA . MET A 1 72 ? 19.691 -0.119 -7.448 1.00 83.62 72 MET A CA 1
ATOM 584 C C . MET A 1 72 ? 18.675 -0.552 -6.397 1.00 83.62 72 MET A C 1
ATOM 586 O O . MET A 1 72 ? 17.779 -1.343 -6.678 1.00 83.62 72 MET A O 1
ATOM 590 N N . TRP A 1 73 ? 18.811 0.002 -5.200 1.00 87.69 73 TRP A N 1
ATOM 591 C CA . TRP A 1 73 ? 17.893 -0.178 -4.088 1.00 87.69 73 TRP A CA 1
ATOM 592 C C . TRP A 1 73 ? 17.212 1.143 -3.760 1.00 87.69 73 TRP A C 1
ATOM 594 O O . TRP A 1 73 ? 17.823 2.212 -3.847 1.00 87.69 73 TRP A O 1
ATOM 604 N N . GLY A 1 74 ? 15.957 1.067 -3.337 1.00 88.62 74 GLY A N 1
ATOM 605 C CA . GLY A 1 74 ? 15.181 2.204 -2.866 1.00 88.62 74 GLY A CA 1
ATOM 606 C C . GLY A 1 74 ? 14.579 1.920 -1.502 1.00 88.62 74 GLY A C 1
ATOM 607 O O . GLY A 1 74 ? 14.010 0.855 -1.275 1.00 88.62 74 GLY A O 1
ATOM 608 N N . THR A 1 75 ? 14.678 2.882 -0.593 1.00 89.25 75 THR A N 1
ATOM 609 C CA . THR A 1 75 ? 13.906 2.915 0.646 1.00 89.25 75 THR A CA 1
ATOM 610 C C . THR A 1 75 ? 13.019 4.150 0.654 1.00 89.25 75 THR A C 1
ATOM 612 O O . THR A 1 75 ? 13.445 5.252 0.299 1.00 89.25 75 THR A O 1
ATOM 615 N N . THR A 1 76 ? 11.768 3.959 1.055 1.00 89.25 76 THR A N 1
ATOM 616 C CA . THR A 1 76 ? 10.770 5.022 1.134 1.00 89.25 76 THR A CA 1
ATOM 617 C C . THR A 1 76 ? 10.093 4.964 2.488 1.00 89.25 76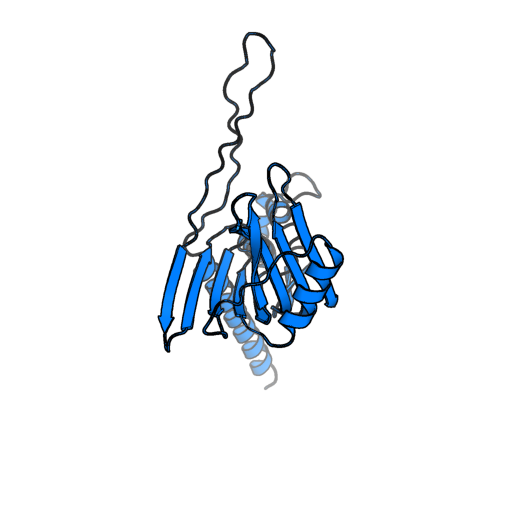 THR A C 1
ATOM 619 O O . THR A 1 76 ? 9.667 3.897 2.913 1.00 89.25 76 THR A O 1
ATOM 622 N N . LEU A 1 77 ? 9.962 6.113 3.142 1.00 89.88 77 LEU A N 1
ATOM 623 C CA . LEU A 1 77 ? 9.147 6.293 4.334 1.00 89.88 77 LEU A CA 1
ATOM 624 C C . LEU A 1 77 ? 8.178 7.449 4.099 1.00 89.88 77 LEU A C 1
ATOM 626 O O . LEU A 1 77 ? 8.583 8.574 3.787 1.00 89.88 77 LEU A O 1
ATOM 630 N N . VAL A 1 78 ? 6.895 7.165 4.278 1.00 87.62 78 VAL A N 1
ATOM 631 C CA . VAL A 1 78 ? 5.815 8.142 4.171 1.00 87.62 78 VAL A CA 1
ATOM 632 C C . VAL A 1 78 ? 5.014 8.120 5.470 1.00 87.62 78 VAL A C 1
ATOM 634 O O . VAL A 1 78 ? 4.176 7.236 5.648 1.00 87.62 78 VAL A O 1
ATOM 637 N N . PRO A 1 79 ? 5.263 9.061 6.397 1.00 82.25 79 PRO A N 1
ATOM 638 C CA . PRO A 1 79 ? 4.422 9.219 7.576 1.00 82.25 79 PRO A CA 1
ATOM 639 C C . PRO A 1 79 ? 3.081 9.868 7.194 1.00 82.25 79 PRO A C 1
ATOM 641 O O . PRO A 1 79 ? 3.045 10.842 6.439 1.00 82.25 79 PRO A O 1
ATOM 644 N N . GLY A 1 80 ? 1.981 9.333 7.725 1.00 81.62 80 GLY A N 1
ATOM 645 C CA . GLY A 1 80 ? 0.616 9.795 7.471 1.00 81.62 80 GLY A CA 1
ATOM 646 C C . GLY A 1 80 ? -0.344 9.411 8.602 1.00 81.62 80 GLY A C 1
ATOM 647 O O . GLY A 1 80 ? -0.384 8.251 8.987 1.00 81.62 80 GLY A O 1
ATOM 648 N N . ILE A 1 81 ? -1.187 10.321 9.120 1.00 81.50 81 ILE A N 1
ATOM 649 C CA . ILE A 1 81 ? -2.188 9.910 10.146 1.00 81.50 81 ILE A CA 1
ATOM 650 C C . ILE A 1 81 ? -3.230 8.934 9.588 1.00 81.50 81 ILE A C 1
ATOM 652 O O . ILE A 1 81 ? -3.744 8.104 10.329 1.00 81.50 81 ILE A O 1
ATOM 656 N N . TYR A 1 82 ? -3.579 9.066 8.305 1.00 85.38 82 TYR A N 1
ATOM 657 C CA . TYR A 1 82 ? -4.583 8.212 7.670 1.00 85.38 82 TYR A CA 1
ATOM 658 C C . TYR A 1 82 ? -3.949 6.952 7.103 1.00 85.38 82 TYR A C 1
ATOM 660 O O . TYR A 1 82 ? -4.497 5.871 7.259 1.00 85.38 82 TYR A O 1
ATOM 668 N N . LYS A 1 83 ? -2.784 7.099 6.470 1.00 88.56 83 LYS A N 1
ATOM 669 C CA . LYS A 1 83 ? -1.998 6.004 5.919 1.00 88.56 83 LYS A CA 1
ATOM 670 C C . LYS A 1 83 ? -0.520 6.352 6.050 1.00 88.56 83 LYS A C 1
ATOM 672 O O . LYS A 1 83 ? -0.065 7.291 5.400 1.00 88.56 83 LYS A O 1
ATOM 677 N N . SER A 1 84 ? 0.203 5.579 6.846 1.00 88.19 84 SER A N 1
ATOM 678 C CA . SER A 1 84 ? 1.666 5.570 6.862 1.00 88.19 84 SER A CA 1
ATOM 679 C C . SER A 1 84 ? 2.154 4.337 6.126 1.00 88.19 84 SER A C 1
ATOM 681 O O . SER A 1 84 ? 1.553 3.273 6.267 1.00 88.19 84 SER A O 1
ATOM 683 N N . TYR A 1 85 ? 3.260 4.436 5.399 1.00 91.19 85 TYR A N 1
ATOM 684 C CA . TYR A 1 85 ? 3.923 3.241 4.889 1.00 91.19 85 TYR A CA 1
ATOM 685 C C . TYR A 1 85 ? 5.437 3.399 4.819 1.00 91.19 85 TYR A C 1
ATOM 687 O O . TYR A 1 85 ? 5.972 4.507 4.722 1.00 91.19 85 TYR A O 1
ATOM 695 N N . SER A 1 86 ? 6.120 2.265 4.881 1.00 93.50 86 SER A N 1
ATOM 696 C CA . SER A 1 86 ? 7.555 2.150 4.660 1.00 93.50 86 SER A CA 1
ATOM 697 C C . SER A 1 86 ? 7.799 1.024 3.674 1.00 93.50 86 SER A C 1
ATOM 699 O O . SER A 1 86 ? 7.182 -0.035 3.790 1.00 93.50 86 SER A O 1
ATOM 701 N N . SER A 1 87 ? 8.684 1.237 2.710 1.00 92.69 87 SER A N 1
ATOM 702 C CA . SER A 1 87 ? 8.992 0.230 1.704 1.00 92.69 87 SER A CA 1
ATOM 703 C C . SER A 1 87 ? 10.476 0.137 1.412 1.00 92.69 87 SER A C 1
ATOM 705 O O . SER A 1 87 ? 11.182 1.147 1.422 1.00 92.69 87 SER A O 1
ATOM 707 N N . ILE A 1 88 ? 10.912 -1.064 1.054 1.00 92.12 88 ILE A N 1
ATOM 708 C CA . ILE A 1 88 ? 12.205 -1.330 0.435 1.00 92.12 88 ILE A CA 1
ATOM 709 C C . ILE A 1 88 ? 11.975 -2.002 -0.914 1.00 92.12 88 ILE A C 1
ATOM 711 O O . ILE A 1 88 ? 11.098 -2.853 -1.050 1.00 92.12 88 ILE A O 1
ATOM 715 N N . ASN A 1 89 ? 12.740 -1.609 -1.919 1.00 90.62 89 ASN A N 1
ATOM 716 C CA . ASN A 1 89 ? 12.653 -2.171 -3.255 1.00 90.62 89 ASN A CA 1
ATOM 717 C C . ASN A 1 89 ? 14.032 -2.308 -3.889 1.00 90.62 89 ASN A C 1
ATOM 719 O O . ASN A 1 89 ? 14.976 -1.630 -3.474 1.00 90.62 89 ASN A O 1
ATOM 723 N N . ALA A 1 90 ? 14.129 -3.178 -4.888 1.00 88.88 90 ALA A N 1
ATOM 724 C CA . ALA A 1 90 ? 15.296 -3.245 -5.748 1.00 88.88 90 ALA A CA 1
ATOM 725 C C . ALA A 1 90 ? 14.923 -3.716 -7.152 1.00 88.88 90 ALA A C 1
ATOM 727 O O . ALA A 1 90 ? 14.005 -4.525 -7.331 1.00 88.88 90 ALA A O 1
ATOM 728 N N . ASP A 1 91 ? 15.690 -3.239 -8.128 1.00 85.94 91 ASP A N 1
ATOM 729 C CA . ASP A 1 91 ? 15.691 -3.808 -9.470 1.00 85.94 91 ASP A CA 1
ATOM 730 C C . ASP A 1 91 ? 16.501 -5.114 -9.447 1.00 85.94 91 ASP A C 1
ATOM 732 O O . ASP A 1 91 ? 17.637 -5.182 -8.958 1.00 85.94 91 ASP A O 1
ATOM 736 N N . LEU A 1 92 ? 15.862 -6.191 -9.895 1.00 82.75 92 LEU A N 1
ATOM 737 C CA . LEU A 1 92 ? 16.466 -7.512 -10.023 1.00 82.75 92 LEU A CA 1
ATOM 738 C C . LEU A 1 92 ? 17.288 -7.617 -11.309 1.00 82.75 92 LEU A C 1
ATOM 740 O O . LEU A 1 92 ? 18.316 -8.302 -11.300 1.00 82.75 92 LEU A O 1
ATOM 744 N N . ASP A 1 93 ? 16.871 -6.891 -12.345 1.00 76.00 93 ASP A N 1
ATOM 745 C CA . ASP A 1 93 ? 17.591 -6.749 -13.606 1.00 76.00 93 ASP A CA 1
ATOM 746 C C . ASP A 1 93 ? 18.690 -5.682 -13.490 1.00 76.00 93 ASP A C 1
ATOM 748 O O . ASP A 1 93 ? 18.544 -4.669 -12.803 1.00 76.00 93 ASP A O 1
ATOM 752 N N . LYS A 1 94 ? 19.834 -5.927 -14.142 1.00 65.06 94 LYS A N 1
ATOM 753 C CA . LYS A 1 94 ? 20.983 -5.000 -14.140 1.00 65.06 94 LYS A CA 1
ATOM 754 C C . LYS A 1 94 ? 20.877 -3.911 -15.207 1.00 65.06 94 LYS A C 1
ATOM 756 O O . LYS A 1 94 ? 21.547 -2.889 -15.084 1.00 65.06 94 LYS A O 1
ATOM 761 N N . GLU A 1 95 ? 20.073 -4.143 -16.237 1.00 64.94 95 GLU A N 1
ATOM 762 C CA . GLU A 1 95 ? 19.923 -3.268 -17.395 1.00 64.94 95 GLU A CA 1
ATOM 763 C C . GLU A 1 95 ? 18.441 -2.984 -17.630 1.00 64.94 95 GLU A C 1
ATOM 765 O O . GLU A 1 95 ? 17.595 -3.863 -17.467 1.00 64.94 95 GLU A O 1
ATOM 770 N N . GLU A 1 96 ? 18.135 -1.738 -17.981 1.00 64.88 96 GLU A N 1
ATOM 771 C CA . GLU A 1 96 ? 16.784 -1.308 -18.322 1.00 64.88 96 GLU A CA 1
ATOM 772 C C . GLU A 1 96 ? 16.500 -1.701 -19.775 1.00 64.88 96 GLU A C 1
ATOM 774 O O . GLU A 1 96 ? 17.209 -1.283 -20.692 1.00 64.88 96 GLU A O 1
ATOM 779 N N . GLU A 1 97 ? 15.489 -2.540 -19.995 1.00 64.19 97 GLU A N 1
ATOM 780 C CA . GLU A 1 97 ? 15.124 -2.963 -21.344 1.00 64.19 97 GLU A CA 1
ATOM 781 C C . GLU A 1 97 ? 14.395 -1.824 -22.076 1.00 64.19 97 GLU A C 1
ATOM 783 O O . GLU A 1 97 ? 13.413 -1.268 -21.580 1.00 64.19 97 GLU A O 1
ATOM 788 N N . VAL A 1 98 ? 14.866 -1.472 -23.274 1.00 62.75 98 VAL A N 1
ATOM 789 C CA . VAL A 1 98 ? 14.229 -0.457 -24.123 1.00 62.75 98 VAL A CA 1
ATOM 790 C C . VAL A 1 98 ? 13.113 -1.118 -24.927 1.00 62.75 98 VAL A C 1
ATOM 792 O O . VAL A 1 98 ? 13.374 -1.908 -25.831 1.00 62.75 98 VAL A O 1
ATOM 795 N N . ILE A 1 99 ? 11.863 -0.786 -24.605 1.00 67.06 99 ILE A N 1
ATOM 796 C CA . ILE A 1 99 ? 10.678 -1.279 -25.317 1.00 67.06 99 ILE A CA 1
ATOM 797 C C . ILE A 1 99 ? 10.106 -0.149 -26.158 1.00 67.06 99 ILE A C 1
ATOM 799 O O . ILE A 1 99 ? 9.762 0.889 -25.600 1.00 67.06 99 ILE A O 1
ATOM 803 N N . LEU A 1 100 ? 9.956 -0.358 -27.464 1.00 66.81 100 LEU A N 1
ATOM 804 C CA . LEU A 1 100 ? 9.229 0.576 -28.318 1.00 66.81 100 LEU A CA 1
ATOM 805 C C . LEU A 1 100 ? 7.718 0.404 -28.122 1.00 66.81 100 LEU A C 1
ATOM 807 O O . LEU A 1 100 ? 7.204 -0.712 -28.061 1.00 66.81 100 LEU A O 1
ATOM 811 N N . TRP A 1 101 ? 7.013 1.518 -27.996 1.00 68.25 101 TRP A N 1
ATOM 812 C CA . TRP A 1 101 ? 5.570 1.593 -27.892 1.00 68.25 101 TRP A CA 1
ATOM 813 C C . TRP A 1 101 ? 4.970 1.267 -29.262 1.00 68.25 101 TRP A C 1
ATOM 815 O O . TRP A 1 101 ? 5.086 2.045 -30.203 1.00 68.25 101 TRP A O 1
ATOM 825 N N . GLU A 1 102 ? 4.326 0.108 -29.385 1.00 63.91 102 GLU A N 1
ATOM 826 C CA . GLU A 1 102 ? 3.492 -0.193 -30.551 1.00 63.91 102 GLU A CA 1
ATOM 827 C C . GLU A 1 102 ? 2.156 0.564 -30.435 1.00 63.91 102 GLU A C 1
ATOM 829 O O . GLU A 1 102 ? 1.624 0.740 -29.339 1.00 63.91 102 GLU A O 1
ATOM 834 N N . GLU A 1 103 ? 1.583 1.015 -31.558 1.00 60.72 103 GLU A N 1
ATOM 835 C CA . GLU A 1 103 ? 0.357 1.839 -31.573 1.00 60.72 103 GLU A CA 1
ATOM 836 C C . GLU A 1 103 ? -0.870 1.165 -30.911 1.00 60.72 103 GLU A C 1
ATOM 838 O O . GLU A 1 103 ? -1.841 1.847 -30.569 1.00 60.72 103 GLU A O 1
ATOM 843 N N . ASP A 1 104 ? -0.835 -0.156 -30.697 1.00 72.19 104 ASP A N 1
ATOM 844 C CA . ASP A 1 104 ? -1.915 -0.935 -30.088 1.00 72.19 104 ASP A CA 1
ATOM 845 C C . ASP A 1 104 ? -1.816 -1.026 -28.548 1.00 72.19 104 ASP A C 1
ATOM 847 O O . ASP A 1 104 ? -0.902 -1.628 -27.979 1.00 72.19 104 ASP A O 1
ATOM 851 N N . GLU A 1 105 ? -2.836 -0.504 -27.852 1.00 70.75 105 GLU A N 1
ATOM 852 C CA . GLU A 1 105 ? -2.950 -0.577 -26.387 1.00 70.75 105 GLU A CA 1
ATOM 853 C C . GLU A 1 105 ? -3.064 -2.017 -25.876 1.00 70.75 105 GLU A C 1
ATOM 855 O O . GLU A 1 105 ? -2.609 -2.326 -24.772 1.00 70.75 105 GLU A O 1
ATOM 860 N N . PHE A 1 106 ? -3.673 -2.918 -26.651 1.00 79.19 106 PHE A N 1
ATOM 861 C CA . PHE A 1 106 ? -3.761 -4.315 -26.240 1.00 79.19 106 PHE A CA 1
ATOM 862 C C . PHE A 1 106 ? -2.378 -4.983 -26.241 1.00 79.19 106 PHE A C 1
ATOM 864 O O . PHE A 1 106 ? -2.052 -5.705 -25.291 1.00 79.19 106 PHE A O 1
ATOM 871 N N . GLY A 1 107 ? -1.549 -4.691 -27.250 1.00 76.50 107 GLY A N 1
ATOM 872 C CA . GLY A 1 107 ? -0.136 -5.075 -27.305 1.00 76.50 107 GLY A CA 1
ATOM 873 C C . GLY A 1 107 ? 0.627 -4.670 -26.042 1.00 76.50 107 GLY A C 1
ATOM 874 O O . GLY A 1 107 ? 1.223 -5.528 -25.386 1.00 76.50 107 GLY A O 1
ATOM 875 N N . LEU A 1 108 ? 0.489 -3.410 -25.620 1.00 76.19 108 LEU A N 1
ATOM 876 C CA . LEU A 1 108 ? 1.085 -2.894 -24.383 1.00 76.19 108 LEU A CA 1
ATOM 877 C C . LEU A 1 108 ? 0.708 -3.725 -23.146 1.00 76.19 108 LEU A C 1
ATOM 879 O O . LEU A 1 108 ? 1.579 -4.148 -22.381 1.00 76.19 108 LEU A O 1
ATOM 883 N N . TYR A 1 109 ? -0.590 -3.950 -22.918 1.00 78.25 109 TYR A N 1
ATOM 884 C CA . TYR A 1 109 ? -1.051 -4.681 -21.733 1.00 78.25 109 TYR A CA 1
ATOM 885 C C . TYR A 1 109 ? -0.593 -6.139 -21.749 1.00 78.25 109 TYR A C 1
ATOM 887 O O . TYR A 1 109 ? -0.163 -6.671 -20.722 1.00 78.25 109 TYR A O 1
ATOM 895 N N . ARG A 1 110 ? -0.657 -6.785 -22.916 1.00 82.94 110 ARG A N 1
ATOM 896 C CA . ARG A 1 110 ? -0.172 -8.153 -23.112 1.00 82.94 110 ARG A CA 1
ATOM 897 C C . ARG A 1 110 ? 1.315 -8.256 -22.779 1.00 82.94 110 ARG A C 1
ATOM 899 O O . ARG A 1 110 ? 1.721 -9.203 -22.101 1.00 82.94 110 ARG A O 1
ATOM 906 N N . ASP A 1 111 ? 2.112 -7.304 -23.245 1.00 79.94 111 ASP A N 1
ATOM 907 C CA . ASP A 1 111 ? 3.560 -7.332 -23.075 1.00 79.94 111 ASP A CA 1
ATOM 908 C C . ASP A 1 111 ? 3.952 -7.034 -21.622 1.00 79.94 111 ASP A C 1
ATOM 910 O O . ASP A 1 111 ? 4.787 -7.751 -21.067 1.00 79.94 111 ASP A O 1
ATOM 914 N N . LEU A 1 112 ? 3.260 -6.100 -20.956 1.00 76.75 112 LEU A N 1
ATOM 915 C CA . LEU A 1 112 ? 3.363 -5.875 -19.508 1.00 76.75 112 LEU A CA 1
ATOM 916 C C . LEU A 1 112 ? 3.139 -7.164 -18.705 1.00 76.75 112 LEU A C 1
ATOM 918 O O . LEU A 1 112 ? 3.953 -7.513 -17.848 1.00 76.75 112 LEU A O 1
ATOM 922 N N . VAL A 1 113 ? 2.056 -7.892 -18.995 1.00 83.06 113 VAL A N 1
ATOM 923 C CA . VAL A 1 113 ? 1.714 -9.131 -18.279 1.00 83.06 113 VAL A CA 1
ATOM 924 C C . VAL A 1 113 ? 2.757 -10.220 -18.528 1.00 83.06 113 VAL A C 1
ATOM 926 O O . VAL A 1 113 ? 3.257 -10.814 -17.570 1.00 83.06 113 VAL A O 1
ATOM 929 N N . LYS A 1 114 ? 3.138 -10.464 -19.788 1.00 83.88 114 LYS A N 1
ATOM 930 C CA . LYS A 1 114 ? 4.131 -11.496 -20.140 1.00 83.88 114 LYS A CA 1
ATOM 931 C C . LYS A 1 114 ? 5.484 -11.253 -19.471 1.00 83.88 114 LYS A C 1
ATOM 933 O O . LYS A 1 114 ? 6.092 -12.196 -18.972 1.00 83.88 114 LYS A O 1
ATOM 938 N N . ARG A 1 115 ? 5.938 -9.999 -19.438 1.00 76.06 115 ARG A N 1
ATOM 939 C CA . ARG A 1 115 ? 7.243 -9.614 -18.875 1.00 76.06 115 ARG A CA 1
ATOM 940 C C . ARG A 1 115 ? 7.273 -9.648 -17.358 1.00 76.06 115 ARG A C 1
ATOM 942 O O . ARG A 1 115 ? 8.326 -9.856 -16.784 1.00 76.06 115 ARG A O 1
ATOM 949 N N . SER A 1 116 ? 6.127 -9.506 -16.702 1.00 80.44 116 SER A N 1
ATOM 950 C CA . SER A 1 116 ? 6.063 -9.655 -15.247 1.00 80.44 116 SER A CA 1
ATOM 951 C C . SER A 1 116 ? 6.167 -11.098 -14.740 1.00 80.44 116 SER A C 1
ATOM 953 O O . SER A 1 116 ? 6.224 -11.296 -13.529 1.00 80.44 116 SER A O 1
ATOM 955 N N . LEU A 1 117 ? 6.212 -12.098 -15.634 1.00 80.50 117 LEU A N 1
ATOM 956 C CA . LEU A 1 117 ? 6.417 -13.504 -15.266 1.00 80.50 117 LEU A CA 1
ATOM 957 C C . LEU A 1 117 ? 7.848 -13.777 -14.761 1.00 80.50 117 LEU A C 1
ATOM 959 O O . LEU A 1 117 ? 7.969 -14.377 -13.692 1.00 80.50 117 LEU A O 1
ATOM 963 N N . PRO A 1 118 ? 8.928 -13.339 -15.443 1.00 84.62 118 PRO A N 1
ATOM 964 C CA . PRO A 1 118 ? 10.227 -13.175 -14.801 1.00 84.62 118 PRO A CA 1
ATOM 965 C C . PRO A 1 118 ? 10.238 -11.861 -13.994 1.00 84.62 118 PRO A C 1
ATOM 967 O O . PRO A 1 118 ? 10.152 -10.781 -14.578 1.00 84.62 118 PRO A O 1
ATOM 970 N N . PRO A 1 119 ? 10.321 -11.899 -12.653 1.00 85.12 119 PRO A N 1
ATOM 971 C CA . PRO A 1 119 ? 10.329 -10.673 -11.868 1.00 85.12 119 PRO A CA 1
ATOM 972 C C . PRO A 1 119 ? 11.658 -9.928 -12.067 1.00 85.12 119 PRO A C 1
ATOM 974 O O . PRO A 1 119 ? 12.711 -10.407 -11.653 1.00 85.12 119 PRO A O 1
ATOM 977 N N . GLY A 1 120 ? 11.584 -8.740 -12.665 1.00 87.00 120 GLY A N 1
ATOM 978 C CA . GLY A 1 120 ? 12.687 -7.783 -12.807 1.00 87.00 120 GLY A CA 1
ATOM 979 C C . GLY A 1 120 ? 12.753 -6.750 -11.679 1.00 87.00 120 GLY A C 1
ATOM 980 O O . GLY A 1 120 ? 13.701 -5.978 -11.578 1.00 87.00 120 GLY A O 1
ATOM 981 N N . PHE A 1 121 ? 11.752 -6.729 -10.802 1.00 88.25 121 PHE A N 1
ATOM 982 C CA . PHE A 1 121 ? 11.617 -5.787 -9.700 1.00 88.25 121 PHE A CA 1
ATOM 983 C C . PHE A 1 121 ? 10.870 -6.436 -8.535 1.00 88.25 121 PHE A C 1
ATOM 985 O O . PHE A 1 121 ? 9.894 -7.171 -8.729 1.00 88.25 121 PHE A O 1
ATOM 992 N N . PHE A 1 122 ? 11.288 -6.106 -7.315 1.00 91.06 122 PHE A N 1
ATOM 993 C CA . PHE A 1 122 ? 10.505 -6.413 -6.126 1.00 91.06 122 PHE A CA 1
ATOM 994 C C . PHE A 1 122 ? 10.360 -5.202 -5.213 1.00 91.06 122 PHE A C 1
ATOM 996 O O . PHE A 1 122 ? 11.216 -4.316 -5.174 1.00 91.06 122 PHE A O 1
ATOM 1003 N N . LEU A 1 123 ? 9.284 -5.203 -4.433 1.00 91.56 123 LEU A N 1
ATOM 1004 C CA . LEU A 1 123 ? 9.036 -4.218 -3.390 1.00 91.56 123 LEU A CA 1
ATOM 1005 C C . LEU A 1 123 ? 8.373 -4.894 -2.198 1.00 91.56 123 LEU A C 1
ATOM 1007 O O . LEU A 1 123 ? 7.391 -5.610 -2.354 1.00 91.56 123 LEU A O 1
ATOM 1011 N N . ILE A 1 124 ? 8.903 -4.645 -1.008 1.00 94.69 124 ILE A N 1
ATOM 1012 C CA . ILE A 1 124 ? 8.265 -4.995 0.259 1.00 94.69 124 ILE A CA 1
ATOM 1013 C C . ILE A 1 124 ? 7.778 -3.696 0.881 1.00 94.69 124 ILE A C 1
ATOM 1015 O O . ILE A 1 124 ? 8.560 -2.757 1.022 1.00 94.69 124 ILE A O 1
ATOM 1019 N N . GLU A 1 125 ? 6.509 -3.642 1.264 1.00 94.25 125 GLU A N 1
ATOM 1020 C CA . GLU A 1 125 ? 5.901 -2.485 1.917 1.00 94.25 125 GLU A CA 1
ATOM 1021 C C . GLU A 1 125 ? 5.158 -2.919 3.173 1.00 94.25 125 GLU A C 1
ATOM 1023 O O . GLU A 1 125 ? 4.370 -3.860 3.148 1.00 94.25 125 GLU A O 1
ATOM 1028 N N . ILE A 1 126 ? 5.379 -2.198 4.266 1.00 95.44 126 ILE A N 1
ATOM 1029 C CA . ILE A 1 126 ? 4.532 -2.242 5.452 1.00 95.44 126 ILE A CA 1
ATOM 1030 C C . ILE A 1 126 ? 3.688 -0.971 5.483 1.00 95.44 126 ILE A C 1
ATOM 1032 O O . ILE A 1 126 ? 4.218 0.138 5.409 1.00 95.44 126 ILE A O 1
ATOM 1036 N N . THR A 1 127 ? 2.375 -1.134 5.589 1.00 94.31 127 THR A N 1
ATOM 1037 C CA . THR A 1 127 ? 1.394 -0.052 5.669 1.00 94.31 127 THR A CA 1
ATOM 1038 C C . THR A 1 127 ? 0.704 -0.097 7.026 1.00 94.31 127 THR A C 1
ATOM 1040 O O . THR A 1 127 ? 0.377 -1.167 7.526 1.00 94.31 127 THR A O 1
ATOM 1043 N N . GLY A 1 128 ? 0.450 1.066 7.620 1.00 93.75 128 GLY A N 1
ATOM 1044 C CA . GLY A 1 128 ? -0.353 1.224 8.828 1.00 93.75 128 GLY A CA 1
ATOM 1045 C C . GLY A 1 128 ? -1.393 2.327 8.668 1.00 93.75 128 GLY A C 1
ATOM 1046 O O . GLY A 1 128 ? -1.193 3.277 7.905 1.00 93.75 128 GLY A O 1
ATOM 1047 N N . TYR A 1 129 ? -2.476 2.223 9.435 1.00 93.56 129 TYR A N 1
ATOM 1048 C CA . TYR A 1 129 ? -3.594 3.167 9.428 1.00 93.56 129 TYR A CA 1
ATOM 1049 C C . TYR A 1 129 ? -3.784 3.793 10.820 1.00 93.56 129 TYR A C 1
AT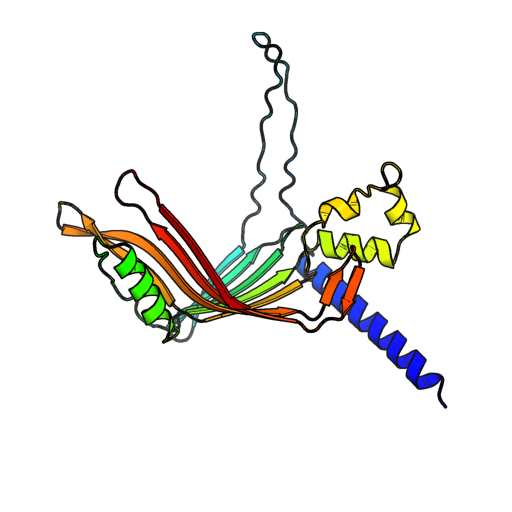OM 1051 O O . TYR A 1 129 ? -4.674 3.379 11.568 1.00 93.56 129 TYR A O 1
ATOM 1059 N N . PRO A 1 130 ? -2.944 4.774 11.216 1.00 91.88 130 PRO A N 1
ATOM 1060 C CA . PRO A 1 130 ? -2.869 5.233 12.603 1.00 91.88 130 PRO A CA 1
ATOM 1061 C C . PRO A 1 130 ? -4.194 5.727 13.182 1.00 91.88 130 PRO A C 1
ATOM 1063 O O . PRO A 1 130 ? -4.518 5.383 14.312 1.00 91.88 130 PRO A O 1
ATOM 1066 N N . VAL A 1 131 ? -4.977 6.501 12.427 1.00 91.62 131 VAL A N 1
ATOM 1067 C CA . VAL A 1 131 ? -6.261 7.036 12.908 1.00 91.62 131 VAL A CA 1
ATOM 1068 C C . VAL A 1 131 ? -7.310 5.952 13.114 1.00 91.62 131 VAL A C 1
ATOM 1070 O O . VAL A 1 131 ? -7.983 5.971 14.141 1.00 91.62 131 VAL A O 1
ATOM 1073 N N . ALA A 1 132 ? -7.435 5.003 12.185 1.00 92.62 132 ALA A N 1
ATOM 1074 C CA . ALA A 1 132 ? -8.382 3.901 12.333 1.00 92.62 132 ALA A CA 1
ATOM 1075 C C . ALA A 1 132 ? -8.001 3.022 13.530 1.00 92.62 132 ALA A C 1
ATOM 1077 O O . ALA A 1 132 ? -8.827 2.761 14.402 1.00 92.62 132 ALA A O 1
ATOM 1078 N N . SER A 1 133 ? -6.715 2.678 13.640 1.00 93.56 133 SER A N 1
ATOM 1079 C CA . SER A 1 133 ? -6.172 1.926 14.772 1.00 93.56 133 SER A CA 1
ATOM 1080 C C . SER A 1 133 ? -6.345 2.661 16.105 1.00 93.56 133 SER A C 1
ATOM 1082 O O . SER A 1 133 ? -6.700 2.049 17.109 1.00 93.56 133 SER A O 1
ATOM 1084 N N . PHE A 1 134 ? -6.123 3.978 16.134 1.00 93.56 134 PHE A N 1
ATOM 1085 C CA . PHE A 1 134 ? -6.302 4.794 17.334 1.00 93.56 134 PHE A CA 1
ATOM 1086 C C . PHE A 1 134 ? -7.772 4.897 17.744 1.00 93.56 134 PHE A C 1
ATOM 1088 O O . PHE A 1 134 ? -8.084 4.777 18.927 1.00 93.56 134 PHE A O 1
ATOM 1095 N N . SER A 1 135 ? -8.670 5.093 16.777 1.00 93.75 135 SER A N 1
ATOM 1096 C CA . SER A 1 135 ? -10.111 5.139 17.019 1.00 93.75 135 SER A CA 1
ATOM 1097 C C . SER A 1 135 ? -10.611 3.830 17.627 1.00 93.75 135 SER A C 1
ATOM 1099 O O . SER A 1 135 ? -11.282 3.857 18.660 1.00 93.75 135 SER A O 1
ATOM 1101 N N . ALA A 1 136 ? -10.215 2.692 17.052 1.00 93.19 136 ALA A N 1
ATOM 1102 C CA . ALA A 1 136 ? -10.581 1.381 17.572 1.00 93.19 136 ALA A CA 1
ATOM 1103 C C . ALA A 1 136 ? -9.991 1.117 18.962 1.00 93.19 136 ALA A C 1
ATOM 1105 O O . ALA A 1 136 ? -10.668 0.638 19.871 1.00 93.19 136 ALA A O 1
ATOM 1106 N N . TRP A 1 137 ? -8.739 1.521 19.177 1.00 93.75 137 TRP A N 1
ATOM 1107 C CA . TRP A 1 137 ? -8.095 1.390 20.479 1.00 93.75 137 TRP A CA 1
ATOM 1108 C C . TRP A 1 137 ? -8.792 2.230 21.560 1.00 93.75 137 TRP A C 1
ATOM 1110 O O . TRP A 1 137 ? -8.974 1.749 22.683 1.00 93.75 137 TRP A O 1
ATOM 1120 N N . MET A 1 138 ? -9.198 3.461 21.229 1.00 94.12 138 MET A N 1
ATOM 1121 C CA . MET A 1 138 ? -9.946 4.347 22.127 1.00 94.12 138 MET A CA 1
ATOM 1122 C C . MET A 1 138 ? -11.311 3.765 22.488 1.00 94.12 138 MET A C 1
ATOM 1124 O O . MET A 1 138 ? -11.700 3.836 23.654 1.00 94.12 138 MET A O 1
ATOM 1128 N N . GLU A 1 139 ? -12.019 3.184 21.521 1.00 93.06 139 GLU A N 1
ATOM 1129 C CA . GLU A 1 139 ? -13.309 2.537 21.762 1.00 93.06 139 GLU A CA 1
ATOM 1130 C C . GLU A 1 139 ? -13.175 1.346 22.723 1.00 93.06 139 GLU A C 1
ATOM 1132 O O . GLU A 1 139 ? -13.923 1.250 23.700 1.00 93.06 139 GLU A O 1
ATOM 1137 N N . GLU A 1 140 ? -12.171 0.490 22.509 1.00 90.75 140 GLU A N 1
ATOM 1138 C CA . GLU A 1 140 ? -11.936 -0.701 23.334 1.00 90.75 140 GLU A CA 1
ATOM 1139 C C . GLU A 1 140 ? -11.421 -0.388 24.745 1.00 90.75 140 GLU A C 1
ATOM 1141 O O . GLU A 1 140 ? -11.852 -1.006 25.718 1.00 90.75 140 GLU A O 1
ATOM 1146 N N . ASN A 1 141 ? -10.472 0.546 24.873 1.00 93.06 141 ASN A N 1
ATOM 1147 C CA . ASN A 1 141 ? -9.706 0.740 26.114 1.00 93.06 141 ASN A CA 1
ATOM 1148 C C . ASN A 1 141 ? -10.144 1.980 26.906 1.00 93.06 141 ASN A C 1
ATOM 1150 O O . ASN A 1 141 ? -9.921 2.059 28.116 1.00 93.06 141 ASN A O 1
ATOM 1154 N N . HIS A 1 142 ? -10.772 2.955 26.246 1.00 93.06 142 HIS A N 1
ATOM 1155 C CA . HIS A 1 142 ? -11.115 4.256 26.823 1.00 93.06 142 HIS A CA 1
ATOM 1156 C C . HIS A 1 142 ? -12.538 4.694 26.461 1.00 93.06 142 HIS A C 1
ATOM 1158 O O . HIS A 1 142 ? -12.771 5.863 26.144 1.00 93.06 142 HIS A O 1
ATOM 1164 N N . LYS A 1 143 ? -13.505 3.776 26.581 1.00 91.62 143 LYS A N 1
ATOM 1165 C CA . LYS A 1 143 ? -14.917 3.982 26.218 1.00 91.62 143 LYS A CA 1
ATOM 1166 C C . LYS A 1 143 ? -15.505 5.314 26.706 1.00 91.62 143 LYS A C 1
ATOM 1168 O O . LYS A 1 143 ? -16.084 6.046 25.914 1.00 91.62 143 LYS A O 1
ATOM 1173 N N . ASN A 1 144 ? -15.268 5.694 27.965 1.00 93.31 144 ASN A N 1
ATOM 1174 C CA . ASN A 1 144 ? -15.762 6.964 28.523 1.00 93.31 144 ASN A CA 1
ATOM 1175 C C . ASN A 1 144 ? -15.195 8.207 27.815 1.00 93.31 144 ASN A C 1
ATOM 1177 O O . ASN A 1 144 ? -15.857 9.236 27.746 1.00 93.31 144 ASN A O 1
ATOM 1181 N N . SER A 1 145 ? -13.950 8.148 27.338 1.00 92.69 145 SER A N 1
ATOM 1182 C CA . SER A 1 145 ? -13.334 9.234 26.569 1.00 92.69 145 SER A CA 1
ATOM 1183 C C . SER A 1 145 ? -13.771 9.193 25.109 1.00 92.69 145 SER A C 1
ATOM 1185 O O . SER A 1 145 ? -13.971 10.249 24.520 1.00 92.69 145 SER A O 1
ATOM 1187 N N . TYR A 1 146 ? -13.943 7.997 24.544 1.00 91.81 146 TYR A N 1
ATOM 1188 C CA . TYR A 1 146 ? -14.430 7.790 23.182 1.00 91.81 146 TYR A CA 1
ATOM 1189 C C . TYR A 1 146 ? -15.857 8.326 22.989 1.00 91.81 146 TYR A C 1
ATOM 1191 O O . TYR A 1 146 ? -16.113 9.045 22.027 1.00 91.81 146 TYR A O 1
ATOM 1199 N N . G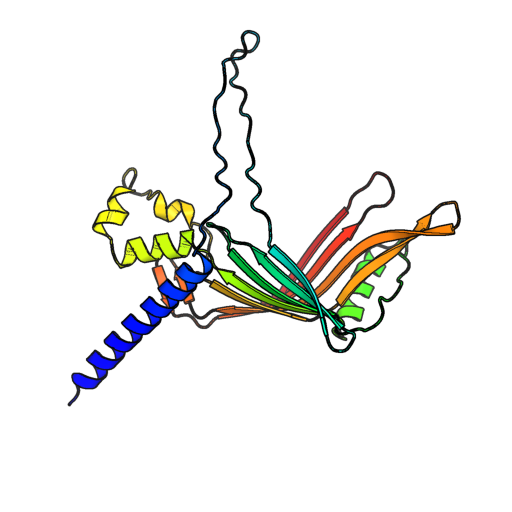LN A 1 147 ? -16.747 8.080 23.956 1.00 93.19 147 GLN A N 1
ATOM 1200 C CA . GLN A 1 147 ? -18.138 8.555 23.948 1.00 93.19 147 GLN A CA 1
ATOM 1201 C C . GLN A 1 147 ? -18.271 10.085 23.993 1.00 93.19 147 GLN A C 1
ATOM 1203 O O . GLN A 1 147 ? -19.287 10.642 23.598 1.00 93.19 147 GLN A O 1
ATOM 1208 N N . LYS A 1 148 ? -17.229 10.819 24.413 1.00 94.56 148 LYS A N 1
ATOM 1209 C CA . LYS A 1 148 ? -17.237 12.296 24.343 1.00 94.56 148 LYS A CA 1
ATOM 1210 C C . LYS A 1 148 ? -17.250 12.826 22.908 1.00 94.56 148 LYS A C 1
ATOM 1212 O O . LYS A 1 148 ? -17.471 14.016 22.709 1.00 94.56 148 LYS A O 1
ATOM 1217 N N . PHE A 1 149 ? -16.961 11.963 21.939 1.00 93.38 149 PHE A N 1
ATOM 1218 C CA . PHE A 1 149 ? -16.988 12.271 20.515 1.00 93.38 149 PHE A CA 1
ATOM 1219 C C . PHE A 1 149 ? -18.291 11.817 19.839 1.00 93.38 149 PHE A C 1
ATOM 1221 O O . PHE A 1 149 ? -18.388 11.920 18.613 1.00 93.38 149 PHE A O 1
ATOM 1228 N N . ASP A 1 150 ? -19.276 11.340 20.609 1.00 93.94 150 ASP A N 1
ATOM 1229 C CA . ASP A 1 150 ? -20.624 11.058 20.115 1.00 93.94 150 ASP A CA 1
ATOM 1230 C C . ASP A 1 150 ? -21.354 12.378 19.811 1.00 93.94 150 ASP A C 1
ATOM 1232 O O . ASP A 1 150 ? -21.375 13.310 20.619 1.00 93.94 150 ASP A O 1
ATOM 1236 N N . ILE A 1 151 ? -21.938 12.469 18.617 1.00 92.94 151 ILE A N 1
ATOM 1237 C CA . ILE A 1 151 ? -22.770 13.585 18.166 1.00 92.94 151 ILE A CA 1
ATOM 1238 C C . ILE A 1 151 ? -24.150 13.013 17.839 1.00 92.94 151 ILE A C 1
ATOM 1240 O O . ILE A 1 151 ? -24.373 12.472 16.760 1.00 92.94 151 ILE A O 1
ATOM 1244 N N . GLY A 1 152 ? -25.088 13.146 18.775 1.00 88.69 152 GLY A N 1
ATOM 1245 C CA . GLY A 1 152 ? -26.387 12.477 18.683 1.00 88.69 152 GLY A CA 1
ATOM 1246 C C . GLY A 1 152 ? -26.299 11.005 19.093 1.00 88.69 152 GLY A C 1
ATOM 1247 O O . GLY A 1 152 ? -25.409 10.631 19.850 1.00 88.69 152 GLY A O 1
ATOM 1248 N N . GLU A 1 153 ? -27.245 10.189 18.627 1.00 81.94 153 GLU A N 1
ATOM 1249 C CA . GLU A 1 153 ? -27.390 8.795 19.082 1.00 81.94 153 GLU A CA 1
ATOM 1250 C C . GLU A 1 153 ? -26.554 7.796 18.262 1.00 81.94 153 GLU A C 1
ATOM 1252 O O . GLU A 1 153 ? -26.036 6.837 18.825 1.00 81.94 153 GLU A O 1
ATOM 1257 N N . ASP A 1 154 ? -26.344 8.060 16.965 1.00 85.50 154 ASP A N 1
ATOM 12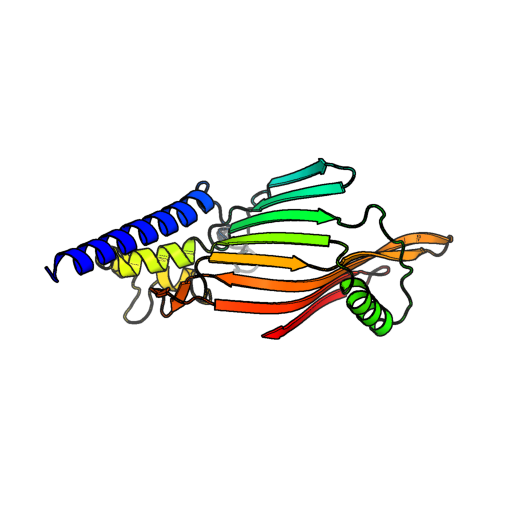58 C CA . ASP A 1 154 ? -25.787 7.070 16.024 1.00 85.50 154 ASP A CA 1
ATOM 1259 C C . ASP A 1 154 ? -24.448 7.473 15.382 1.00 85.50 154 ASP A C 1
ATOM 1261 O O . ASP A 1 154 ? -23.897 6.737 14.557 1.00 85.50 154 ASP A O 1
ATOM 1265 N N . PHE A 1 155 ? -23.906 8.646 15.716 1.00 90.25 155 PHE A N 1
ATOM 1266 C CA . PHE A 1 155 ? -22.688 9.157 15.088 1.00 90.25 155 PHE A CA 1
ATOM 1267 C C . PHE A 1 155 ? -21.583 9.399 16.111 1.00 90.25 155 PHE A C 1
ATOM 1269 O O . PHE A 1 155 ? -21.747 10.181 17.039 1.00 90.25 155 PHE A O 1
ATOM 1276 N N . ASN A 1 156 ? -20.412 8.805 15.877 1.00 93.50 156 ASN A N 1
ATOM 1277 C CA . ASN A 1 156 ? -19.190 9.099 16.619 1.00 93.50 156 ASN A CA 1
ATOM 1278 C C . ASN A 1 156 ? -18.129 9.676 15.674 1.00 93.50 156 ASN A C 1
ATOM 1280 O O . ASN A 1 156 ? -17.774 9.060 14.661 1.00 93.50 156 ASN A O 1
ATOM 1284 N N . LEU A 1 157 ? -17.593 10.852 16.017 1.00 92.50 157 LEU A N 1
ATOM 1285 C CA . LEU A 1 157 ? -16.604 11.537 15.186 1.00 92.50 157 LEU A CA 1
ATOM 1286 C C . LEU A 1 157 ? -15.326 10.704 15.016 1.00 92.50 157 LEU A C 1
ATOM 1288 O O . LEU A 1 157 ? -14.850 10.575 13.891 1.00 92.50 157 LEU A O 1
ATOM 1292 N N . LEU A 1 158 ? -14.790 10.095 16.079 1.00 90.31 158 LEU A N 1
ATOM 1293 C CA . LEU A 1 158 ? -13.579 9.269 15.978 1.00 90.31 158 LEU A CA 1
ATOM 1294 C C . LEU A 1 158 ? -13.808 8.039 15.098 1.00 90.31 158 LEU A C 1
ATOM 1296 O O . LEU A 1 158 ? -12.951 7.716 14.273 1.00 90.31 158 LEU A O 1
ATOM 1300 N N . ARG A 1 159 ? -14.968 7.382 15.215 1.00 91.12 159 ARG A N 1
ATOM 1301 C CA . ARG A 1 159 ? -15.348 6.269 14.329 1.00 91.12 159 ARG A CA 1
ATOM 1302 C C . ARG A 1 159 ? -15.338 6.689 12.865 1.00 91.12 159 ARG A C 1
ATOM 1304 O O . ARG A 1 159 ? -14.788 5.988 12.021 1.00 91.12 159 ARG A O 1
ATOM 1311 N N . SER A 1 160 ? -15.916 7.855 12.575 1.00 91.44 160 SER A N 1
ATOM 1312 C CA . SER A 1 160 ? -16.047 8.362 11.206 1.00 91.44 160 SER A CA 1
ATOM 1313 C C . SER A 1 160 ? -14.695 8.613 10.529 1.00 91.44 160 SER A C 1
ATOM 1315 O O . SER A 1 160 ? -14.569 8.409 9.325 1.00 91.44 160 SER A O 1
ATOM 1317 N N . LEU A 1 161 ? -13.663 8.974 11.302 1.00 88.12 161 LEU A N 1
ATOM 1318 C CA . LEU A 1 161 ? -12.317 9.220 10.777 1.00 88.12 161 LEU A CA 1
ATOM 1319 C C . LEU A 1 161 ? -11.616 7.939 10.297 1.00 88.12 161 LEU A C 1
ATOM 1321 O O . LEU A 1 161 ? -10.737 8.011 9.440 1.00 88.12 161 LEU A O 1
ATOM 1325 N N . GLY A 1 162 ? -11.979 6.783 10.857 1.00 84.75 162 GLY A N 1
ATOM 1326 C CA . GLY A 1 162 ? -11.455 5.470 10.471 1.00 84.75 162 GLY A CA 1
ATOM 1327 C C . GLY A 1 162 ? -12.376 4.681 9.537 1.00 84.75 162 GLY A C 1
ATOM 1328 O O . GLY A 1 162 ? -12.050 3.553 9.171 1.00 84.75 162 GLY A O 1
ATOM 1329 N N . ALA A 1 163 ? -13.532 5.238 9.166 1.00 86.69 163 ALA A N 1
ATOM 1330 C CA . ALA A 1 163 ? -14.548 4.519 8.410 1.00 86.69 163 ALA A CA 1
ATOM 1331 C C . ALA A 1 163 ? -14.023 4.058 7.037 1.00 86.69 163 ALA A C 1
ATOM 1333 O O . ALA A 1 163 ? -13.372 4.808 6.310 1.00 86.69 163 ALA A O 1
ATOM 1334 N N . GLY A 1 164 ? -14.323 2.807 6.677 1.00 86.88 164 GLY A N 1
ATOM 1335 C CA . GLY A 1 164 ? -13.893 2.186 5.418 1.00 86.88 164 GLY A CA 1
ATOM 1336 C C . GLY A 1 164 ? -12.503 1.541 5.452 1.00 86.88 164 GLY A C 1
ATOM 1337 O O . GLY A 1 164 ? -12.152 0.830 4.512 1.00 86.88 164 GLY A O 1
ATOM 1338 N N . ILE A 1 165 ? -11.730 1.725 6.527 1.00 91.06 165 ILE A N 1
ATOM 1339 C CA . ILE A 1 165 ? -10.461 1.019 6.732 1.00 91.06 165 ILE A CA 1
ATOM 1340 C C . ILE A 1 165 ? -10.750 -0.317 7.423 1.00 91.06 165 ILE A C 1
ATOM 1342 O O . ILE A 1 165 ? -11.336 -0.354 8.500 1.00 91.06 165 ILE A O 1
ATOM 1346 N N . GLN A 1 166 ? -10.335 -1.414 6.788 1.00 91.31 166 GLN A N 1
ATOM 1347 C CA . GLN A 1 166 ? -10.605 -2.782 7.252 1.00 91.31 166 GLN A CA 1
ATOM 1348 C C . GLN A 1 166 ? -9.411 -3.439 7.946 1.00 91.31 166 GLN A C 1
ATOM 1350 O O . GLN A 1 166 ? -9.549 -4.513 8.522 1.00 91.31 166 GLN A O 1
ATOM 1355 N N . GLU A 1 167 ? -8.236 -2.823 7.898 1.00 90.12 167 GLU A N 1
ATOM 1356 C CA . GLU A 1 167 ? -7.001 -3.380 8.439 1.00 90.12 167 GLU A CA 1
ATOM 1357 C C . GLU A 1 167 ? -6.246 -2.300 9.220 1.00 90.12 167 GLU A C 1
ATOM 1359 O O . GLU A 1 167 ? -6.128 -1.169 8.748 1.00 90.12 167 GLU A O 1
ATOM 1364 N N . PRO A 1 168 ? -5.737 -2.602 10.425 1.00 91.88 168 PRO A N 1
ATOM 1365 C CA . PRO A 1 168 ? -4.958 -1.633 11.192 1.00 91.88 168 PRO A CA 1
ATOM 1366 C C . PRO A 1 168 ? -3.550 -1.445 10.612 1.00 91.88 168 PRO A C 1
ATOM 1368 O O . PRO A 1 168 ? -2.962 -0.362 10.697 1.00 91.88 168 PRO A O 1
ATOM 1371 N N . TRP A 1 169 ? -3.017 -2.510 10.014 1.00 94.12 169 TRP A N 1
ATOM 1372 C CA . TRP A 1 169 ? -1.768 -2.552 9.272 1.00 94.12 169 TRP A CA 1
ATOM 1373 C C . TRP A 1 169 ? -1.769 -3.754 8.324 1.00 94.12 169 TRP A C 1
ATOM 1375 O O . TRP A 1 169 ? -2.513 -4.717 8.527 1.00 94.12 169 TRP A O 1
ATOM 1385 N N . SER A 1 170 ? -0.909 -3.704 7.315 1.00 95.06 170 SER A N 1
ATOM 1386 C CA . SER A 1 170 ? -0.665 -4.802 6.386 1.00 95.06 170 SER A CA 1
ATOM 1387 C C . SER A 1 170 ? 0.786 -4.803 5.917 1.00 95.06 170 SER A C 1
ATOM 1389 O O . SER A 1 170 ? 1.478 -3.782 5.946 1.00 95.06 170 SER A O 1
ATOM 1391 N N . MET A 1 171 ? 1.267 -5.971 5.508 1.00 96.00 171 MET A N 1
ATOM 1392 C CA . MET A 1 171 ? 2.540 -6.127 4.814 1.00 96.00 171 MET A CA 1
ATOM 1393 C C . MET A 1 171 ? 2.263 -6.656 3.415 1.00 96.00 171 MET A C 1
ATOM 1395 O O . MET A 1 171 ? 1.446 -7.560 3.250 1.00 96.00 171 MET A O 1
ATOM 1399 N N . SER A 1 172 ? 2.948 -6.109 2.420 1.00 94.94 172 SER A N 1
ATOM 1400 C CA . SER A 1 172 ? 2.825 -6.528 1.033 1.00 94.94 172 SER A CA 1
ATOM 1401 C C . SER A 1 172 ? 4.179 -6.796 0.394 1.00 94.94 172 SER A C 1
ATOM 1403 O O . SER A 1 172 ? 5.176 -6.148 0.712 1.00 94.94 172 SER A O 1
ATOM 1405 N N . LEU A 1 173 ? 4.193 -7.768 -0.510 1.00 94.88 173 LEU A N 1
ATOM 1406 C CA . LEU A 1 173 ? 5.291 -8.095 -1.401 1.00 94.88 173 LEU A CA 1
ATOM 1407 C C . LEU A 1 173 ? 4.779 -7.963 -2.834 1.00 94.88 173 LEU A C 1
ATOM 1409 O O . LEU A 1 173 ? 3.880 -8.694 -3.243 1.00 94.88 173 LEU A O 1
ATOM 1413 N N . PHE A 1 174 ? 5.367 -7.049 -3.592 1.00 92.81 174 PHE A N 1
ATOM 1414 C CA . PHE A 1 174 ? 5.218 -6.958 -5.035 1.00 92.81 174 PHE A CA 1
ATOM 1415 C C . PHE A 1 174 ? 6.385 -7.688 -5.706 1.00 92.81 174 PHE A C 1
ATOM 1417 O O . PHE A 1 174 ? 7.545 -7.427 -5.379 1.00 92.81 174 PHE A O 1
ATOM 1424 N N . LEU A 1 175 ? 6.074 -8.550 -6.670 1.00 92.31 175 LEU A N 1
ATOM 1425 C CA . LEU A 1 175 ? 7.022 -9.213 -7.562 1.00 92.31 175 LEU A CA 1
ATOM 1426 C C . LEU A 1 175 ? 6.544 -9.042 -8.997 1.00 92.31 175 LEU A C 1
ATOM 1428 O O . LEU A 1 175 ? 5.433 -9.447 -9.340 1.00 92.31 175 LEU A O 1
ATOM 1432 N N . GLY A 1 176 ? 7.379 -8.460 -9.845 1.00 89.75 176 GLY A N 1
ATOM 1433 C CA . GLY A 1 176 ? 7.006 -8.257 -11.234 1.00 89.75 176 GLY A CA 1
ATOM 1434 C C . GLY A 1 176 ? 8.025 -7.430 -11.977 1.00 89.75 176 GLY A C 1
ATOM 1435 O O . GLY A 1 176 ? 9.216 -7.515 -11.707 1.00 89.75 176 GLY A O 1
ATOM 1436 N N . HIS A 1 177 ? 7.553 -6.622 -12.909 1.00 85.25 177 HIS A N 1
ATOM 1437 C CA . HIS A 1 177 ? 8.404 -5.812 -13.761 1.00 85.25 177 HIS A CA 1
ATOM 1438 C C . HIS A 1 177 ? 7.902 -4.368 -13.769 1.00 85.25 177 HIS A C 1
ATOM 1440 O O . HIS A 1 177 ? 6.690 -4.124 -13.770 1.00 85.25 177 HIS A O 1
ATOM 1446 N N . ARG A 1 178 ? 8.834 -3.413 -13.756 1.00 81.69 178 ARG A N 1
ATOM 1447 C CA . ARG A 1 178 ? 8.568 -1.983 -13.934 1.00 81.69 178 ARG A CA 1
ATOM 1448 C C . ARG A 1 178 ? 9.454 -1.481 -15.062 1.00 81.69 178 ARG A C 1
ATOM 1450 O O . ARG A 1 178 ? 10.621 -1.847 -15.101 1.00 81.69 178 ARG A O 1
ATOM 1457 N N . GLY A 1 179 ? 8.923 -0.647 -15.941 1.00 72.75 179 GLY A N 1
ATOM 1458 C CA . GLY A 1 179 ? 9.735 -0.130 -17.033 1.00 72.75 179 GLY A CA 1
ATOM 1459 C C . GLY A 1 179 ? 9.073 1.004 -17.808 1.00 72.75 179 GLY A C 1
ATOM 1460 O O . GLY A 1 179 ? 7.839 1.146 -17.781 1.00 72.75 179 GLY A O 1
ATOM 1461 N N . PRO A 1 180 ? 9.891 1.837 -18.465 1.00 74.62 180 PRO A N 1
ATOM 1462 C CA . PRO A 1 180 ? 9.431 2.786 -19.456 1.00 74.62 180 PRO A CA 1
ATOM 1463 C C . PRO A 1 180 ? 9.124 2.090 -20.786 1.00 74.62 180 PRO A C 1
ATOM 1465 O O . PRO A 1 180 ? 9.797 1.151 -21.202 1.00 74.62 180 PRO A O 1
ATOM 1468 N N . PHE A 1 181 ? 8.123 2.616 -21.476 1.00 74.06 181 PHE A N 1
ATOM 1469 C CA . PHE A 1 181 ? 7.885 2.384 -22.890 1.00 74.06 181 PHE A CA 1
ATOM 1470 C C . PHE A 1 181 ? 8.345 3.620 -23.642 1.00 74.06 181 PHE A C 1
ATOM 1472 O O . PHE A 1 181 ? 7.951 4.744 -23.313 1.00 74.06 181 PHE A O 1
ATOM 1479 N N . TRP A 1 182 ? 9.191 3.390 -24.626 1.00 77.94 182 TRP A N 1
ATOM 1480 C CA . TRP A 1 182 ? 9.839 4.391 -25.444 1.00 77.94 182 TRP A CA 1
ATOM 1481 C C . TRP A 1 182 ? 9.105 4.553 -26.761 1.00 77.94 182 TRP A C 1
ATOM 1483 O O . TRP A 1 182 ? 8.511 3.611 -27.257 1.00 77.94 182 TRP A O 1
ATOM 1493 N N . ASP A 1 183 ? 9.165 5.729 -27.347 1.00 77.62 183 ASP A N 1
ATOM 1494 C CA . ASP A 1 183 ? 8.632 5.997 -28.676 1.00 77.62 183 ASP A CA 1
ATOM 1495 C C . ASP A 1 183 ? 9.584 6.958 -29.397 1.00 77.62 183 ASP A C 1
ATOM 1497 O O . ASP A 1 183 ? 10.479 7.539 -28.768 1.00 77.62 183 ASP A O 1
ATOM 1501 N N . LEU A 1 184 ? 9.432 7.086 -30.711 1.00 79.50 184 LEU A N 1
ATOM 1502 C CA . LEU A 1 184 ? 10.245 7.964 -31.547 1.00 79.50 184 LEU A CA 1
ATOM 1503 C C . LEU A 1 184 ? 9.459 9.230 -31.882 1.00 79.50 184 LEU A C 1
ATOM 1505 O O . LEU A 1 184 ? 8.278 9.181 -32.223 1.00 79.50 184 LEU A O 1
ATOM 1509 N N . ASN A 1 185 ? 10.105 10.388 -31.759 1.00 76.25 185 ASN A N 1
ATOM 1510 C CA . ASN A 1 185 ? 9.521 11.640 -32.238 1.00 76.25 185 ASN A CA 1
ATOM 1511 C C . ASN A 1 185 ? 9.717 11.801 -33.762 1.00 76.25 185 ASN A C 1
ATOM 1513 O O . ASN A 1 185 ? 10.353 10.980 -34.413 1.00 76.25 185 ASN A O 1
ATOM 1517 N N . GLU A 1 186 ? 9.205 12.896 -34.336 1.00 78.19 186 GLU A N 1
ATOM 1518 C CA . GLU A 1 186 ? 9.338 13.211 -35.774 1.00 78.19 186 GLU A CA 1
ATOM 1519 C C . GLU A 1 186 ? 10.799 13.351 -36.261 1.00 78.19 186 GLU A C 1
ATOM 1521 O O . GLU A 1 186 ? 11.037 13.381 -37.466 1.00 78.19 186 GLU A O 1
ATOM 1526 N N . ASN A 1 187 ? 11.768 13.432 -35.341 1.00 82.44 187 ASN A N 1
ATOM 1527 C CA . ASN A 1 187 ? 13.202 13.545 -35.613 1.00 82.44 187 ASN A CA 1
ATOM 1528 C C . ASN A 1 187 ? 13.975 12.245 -35.297 1.00 82.44 187 ASN A C 1
ATOM 1530 O O . ASN A 1 187 ? 15.195 12.300 -35.149 1.00 82.44 187 ASN A O 1
ATOM 1534 N N . ASP A 1 188 ? 13.290 11.104 -35.149 1.00 81.19 188 ASP A N 1
ATOM 1535 C CA . ASP A 1 188 ? 13.870 9.806 -34.763 1.00 81.19 188 ASP A CA 1
ATOM 1536 C C . ASP A 1 188 ? 14.580 9.805 -33.389 1.00 81.19 188 ASP A C 1
ATOM 1538 O O . ASP A 1 188 ? 15.469 8.991 -33.124 1.00 81.19 188 ASP A O 1
ATOM 1542 N N . GLU A 1 189 ? 14.188 10.694 -32.471 1.00 78.44 189 GLU A N 1
ATOM 1543 C CA . GLU A 1 189 ? 14.716 10.708 -31.104 1.00 78.44 189 GLU A CA 1
ATOM 1544 C C . GLU A 1 189 ? 13.822 9.904 -30.151 1.00 78.44 189 GLU A C 1
ATOM 1546 O O . GLU A 1 189 ? 12.603 10.089 -30.100 1.00 78.44 189 GLU A O 1
ATOM 1551 N N . LEU A 1 190 ? 14.454 9.049 -29.342 1.00 78.19 190 LEU A N 1
ATOM 1552 C CA . LEU A 1 190 ? 13.813 8.263 -28.288 1.00 78.19 190 LEU A CA 1
ATOM 1553 C C . LEU A 1 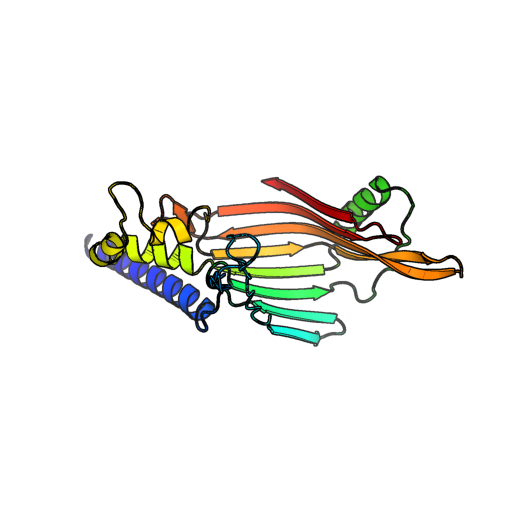190 ? 13.304 9.158 -27.152 1.00 78.19 190 LEU A C 1
ATOM 1555 O O . LEU A 1 190 ? 14.074 9.889 -26.522 1.00 78.19 190 LEU A O 1
ATOM 1559 N N . PHE A 1 191 ? 12.026 9.023 -26.808 1.00 75.81 191 PHE A N 1
ATOM 1560 C CA . PHE A 1 191 ? 11.446 9.611 -25.601 1.00 75.81 191 PHE A CA 1
ATOM 1561 C C . PHE A 1 191 ? 10.569 8.598 -24.856 1.00 75.81 191 PHE A C 1
ATOM 1563 O O . PHE A 1 191 ? 10.069 7.640 -25.436 1.00 75.81 191 PHE A O 1
ATOM 1570 N N . ILE A 1 192 ? 10.366 8.799 -23.551 1.00 74.31 192 ILE A N 1
ATOM 1571 C CA . ILE A 1 192 ? 9.512 7.924 -22.735 1.00 74.31 192 ILE A CA 1
ATOM 1572 C C . ILE A 1 192 ? 8.044 8.291 -22.983 1.00 74.31 192 ILE A C 1
ATOM 1574 O O . ILE A 1 192 ? 7.563 9.314 -22.490 1.00 74.31 192 ILE A O 1
ATOM 1578 N N . ALA A 1 193 ? 7.325 7.446 -23.715 1.00 75.88 193 ALA A N 1
ATOM 1579 C CA . ALA A 1 193 ? 5.899 7.603 -23.985 1.00 75.88 193 ALA A CA 1
ATOM 1580 C C . ALA A 1 193 ? 5.024 7.153 -22.808 1.00 75.88 193 ALA A C 1
ATOM 1582 O O . ALA A 1 193 ? 3.968 7.743 -22.547 1.00 75.88 193 ALA A O 1
ATOM 1583 N N . ALA A 1 194 ? 5.454 6.132 -22.064 1.00 73.81 194 ALA A N 1
ATOM 1584 C CA . ALA A 1 194 ? 4.731 5.653 -20.893 1.00 73.81 194 ALA A CA 1
ATOM 1585 C C . ALA A 1 194 ? 5.635 5.005 -19.850 1.00 73.81 194 ALA A C 1
ATOM 1587 O O . ALA A 1 194 ? 6.752 4.601 -20.132 1.00 73.81 194 ALA A O 1
ATOM 1588 N N . THR A 1 195 ? 5.122 4.865 -18.633 1.00 79.25 195 THR A N 1
ATOM 1589 C CA . THR A 1 195 ? 5.722 4.039 -17.581 1.00 79.25 195 THR A CA 1
ATOM 1590 C C . THR A 1 195 ? 4.666 3.101 -17.024 1.00 79.25 195 THR A C 1
ATOM 1592 O O . THR A 1 195 ? 3.508 3.490 -16.826 1.00 79.25 195 THR A O 1
ATOM 1595 N N . GLY A 1 196 ? 5.051 1.852 -16.793 1.00 78.12 196 GLY A N 1
ATOM 1596 C CA . GLY A 1 196 ? 4.139 0.820 -16.326 1.00 78.12 196 GLY A CA 1
ATOM 1597 C C . GLY A 1 196 ? 4.787 -0.124 -15.330 1.00 78.12 196 GLY A C 1
ATOM 1598 O O . GLY A 1 196 ? 6.005 -0.279 -15.276 1.00 78.12 196 GLY A O 1
ATOM 1599 N N . VAL A 1 197 ? 3.936 -0.758 -14.538 1.00 84.06 197 VAL A N 1
ATOM 1600 C CA . VAL A 1 197 ? 4.272 -1.840 -13.629 1.00 84.06 197 VAL A CA 1
ATOM 1601 C C . VAL A 1 197 ? 3.236 -2.946 -13.784 1.00 84.06 197 VAL A C 1
ATOM 1603 O O . VAL A 1 197 ? 2.031 -2.682 -13.830 1.00 84.06 197 VAL A O 1
ATOM 1606 N N . SER A 1 198 ? 3.704 -4.185 -13.868 1.00 87.75 198 SER A N 1
ATOM 1607 C CA . SER A 1 198 ? 2.863 -5.380 -13.866 1.00 87.75 198 SER A CA 1
ATOM 1608 C C . SER A 1 198 ? 3.467 -6.420 -12.940 1.00 87.75 198 SER A C 1
ATOM 1610 O O . SER A 1 198 ? 4.689 -6.557 -12.905 1.00 87.75 198 SER A O 1
ATOM 1612 N N . GLY A 1 199 ? 2.647 -7.141 -12.181 1.00 90.00 199 GLY A N 1
ATOM 1613 C CA . GLY A 1 199 ? 3.144 -8.205 -11.315 1.00 90.00 199 GLY A CA 1
ATOM 1614 C C . GLY A 1 199 ? 2.156 -8.708 -10.279 1.00 90.00 199 GLY A C 1
ATOM 1615 O O . GLY A 1 199 ? 1.036 -8.207 -10.153 1.00 90.00 199 GLY A O 1
ATOM 1616 N N . LEU A 1 200 ? 2.614 -9.698 -9.519 1.00 92.94 200 LEU A N 1
ATOM 1617 C CA . LEU A 1 200 ? 1.905 -10.281 -8.391 1.00 92.94 200 LEU A CA 1
ATOM 1618 C C . LEU A 1 200 ? 2.147 -9.452 -7.125 1.00 92.94 200 LEU A C 1
ATOM 1620 O O . LEU A 1 200 ? 3.279 -9.099 -6.799 1.00 92.94 200 LEU A O 1
ATOM 1624 N N . VAL A 1 201 ? 1.078 -9.194 -6.384 1.00 94.31 201 VAL A N 1
ATOM 1625 C CA . VAL A 1 201 ? 1.077 -8.583 -5.059 1.00 94.31 201 VAL A CA 1
ATOM 1626 C C . VAL A 1 201 ? 0.511 -9.585 -4.073 1.00 94.31 201 VAL A C 1
ATOM 1628 O O . VAL A 1 201 ? -0.644 -9.989 -4.184 1.00 94.31 201 VAL A O 1
ATOM 1631 N N . LEU A 1 202 ? 1.314 -9.954 -3.085 1.00 95.25 202 LEU A N 1
ATOM 1632 C CA . LEU A 1 202 ? 0.870 -10.712 -1.925 1.00 95.25 202 LEU A CA 1
ATOM 1633 C C . LEU A 1 202 ? 0.765 -9.749 -0.753 1.00 95.25 202 LEU A C 1
ATOM 1635 O O . LEU A 1 202 ? 1.772 -9.163 -0.372 1.00 95.25 202 LEU A O 1
ATOM 1639 N N . THR A 1 203 ? -0.423 -9.586 -0.186 1.00 94.62 203 THR A N 1
ATOM 1640 C CA . THR A 1 203 ? -0.663 -8.725 0.981 1.00 94.62 203 THR A CA 1
ATOM 1641 C C . THR A 1 203 ? -1.209 -9.565 2.122 1.00 94.62 203 THR A C 1
ATOM 1643 O O . THR A 1 203 ? -1.994 -10.474 1.881 1.00 94.62 203 THR A O 1
ATOM 1646 N N . GLY A 1 204 ? -0.836 -9.275 3.363 1.00 95.25 204 GLY A N 1
ATOM 1647 C CA . GLY A 1 204 ? -1.418 -9.944 4.520 1.00 95.25 204 GLY A CA 1
ATOM 1648 C C . GLY A 1 204 ? -1.328 -9.134 5.802 1.00 95.25 204 GLY A C 1
ATOM 1649 O O . GLY A 1 204 ? -0.586 -8.152 5.898 1.00 95.25 204 GLY A O 1
ATOM 1650 N N . GLY A 1 205 ? -2.084 -9.585 6.796 1.00 94.31 205 GLY A N 1
ATOM 1651 C CA . GLY A 1 205 ? -2.151 -8.992 8.124 1.00 94.31 205 GLY A CA 1
ATOM 1652 C C . GLY A 1 205 ? -2.643 -10.001 9.158 1.00 94.31 205 GLY A C 1
ATOM 1653 O O . GLY A 1 205 ? -3.145 -11.073 8.822 1.00 94.31 205 GLY A O 1
ATOM 1654 N N . LEU A 1 206 ? -2.458 -9.657 10.432 1.00 93.69 206 LEU A N 1
ATOM 1655 C CA . LEU A 1 206 ? -2.849 -10.504 11.572 1.00 93.69 206 LEU A CA 1
ATOM 1656 C C . LEU A 1 206 ? -4.157 -10.047 12.239 1.00 93.69 206 LEU A C 1
ATOM 1658 O O . LEU A 1 206 ? -4.694 -10.729 13.110 1.00 93.69 206 LEU A O 1
ATOM 1662 N N . TYR A 1 207 ? -4.647 -8.867 11.862 1.00 92.94 207 TYR A N 1
ATOM 1663 C CA . TYR A 1 207 ? -5.830 -8.244 12.438 1.00 92.94 207 TYR A CA 1
ATOM 1664 C C . TYR A 1 207 ? -6.663 -7.593 11.342 1.00 92.94 207 TYR A C 1
ATOM 1666 O O . TYR A 1 207 ? -6.134 -7.140 10.321 1.00 92.94 207 TYR A O 1
ATOM 1674 N N . GLN A 1 208 ? -7.959 -7.491 11.599 1.00 94.00 208 GLN A N 1
ATOM 1675 C CA . GLN A 1 208 ? -8.896 -6.673 10.843 1.00 94.00 208 GLN A CA 1
ATOM 1676 C C . GLN A 1 208 ? -9.633 -5.735 11.795 1.00 94.00 208 GLN A C 1
ATOM 1678 O O . GLN A 1 208 ? -9.754 -6.007 12.990 1.00 94.00 208 GLN A O 1
ATOM 1683 N N . LEU A 1 209 ? -10.100 -4.614 11.260 1.00 91.62 209 LEU A N 1
ATOM 1684 C CA . LEU A 1 209 ? -10.988 -3.696 11.952 1.00 91.62 209 LEU A CA 1
ATOM 1685 C C . LEU A 1 209 ? -12.420 -4.024 11.538 1.00 91.62 209 LEU A C 1
ATOM 1687 O O . LEU A 1 209 ? -12.794 -3.845 10.378 1.00 91.62 209 LEU A O 1
ATOM 1691 N N . PHE A 1 210 ? -13.216 -4.504 12.490 1.00 90.88 210 PHE A N 1
ATOM 1692 C CA . PHE A 1 210 ? -14.641 -4.755 12.299 1.00 90.88 210 PHE A CA 1
ATOM 1693 C C . PHE A 1 210 ? -15.418 -3.935 13.320 1.00 90.88 210 PHE A C 1
ATOM 1695 O O . PHE A 1 210 ? -15.104 -3.983 14.507 1.00 90.88 210 PHE A O 1
ATOM 1702 N N . GLU A 1 211 ? -16.371 -3.125 12.853 1.00 87.81 211 GLU A N 1
ATOM 1703 C CA . GLU A 1 211 ? -17.139 -2.205 13.710 1.00 87.81 211 GLU A CA 1
ATOM 1704 C C . GLU A 1 211 ? -16.249 -1.361 14.644 1.00 87.81 211 GLU A C 1
ATOM 1706 O O . GLU A 1 211 ? -16.583 -1.128 15.799 1.00 87.81 211 GLU A O 1
ATOM 1711 N N . ASN A 1 212 ? -15.100 -0.897 14.132 1.00 90.06 212 ASN A N 1
ATOM 1712 C CA . ASN A 1 212 ? -14.113 -0.117 14.888 1.00 90.06 212 ASN A CA 1
ATOM 1713 C C . ASN A 1 212 ? -13.534 -0.864 16.111 1.00 90.06 212 ASN A C 1
ATOM 1715 O O . ASN A 1 212 ? -13.180 -0.255 17.112 1.00 90.06 212 ASN A O 1
ATOM 1719 N N . SER A 1 213 ? -13.390 -2.186 16.011 1.00 90.25 213 SER A N 1
ATOM 1720 C CA . SER A 1 213 ? -12.697 -3.035 16.986 1.00 90.25 213 SER A CA 1
ATOM 1721 C C . SER A 1 213 ? -11.647 -3.917 16.306 1.00 90.25 213 SER A C 1
ATOM 1723 O O . SER A 1 213 ? -11.781 -4.263 15.128 1.00 90.25 213 SER A O 1
ATOM 1725 N N . PHE A 1 214 ? -10.588 -4.265 17.032 1.00 92.44 214 PHE A N 1
ATOM 1726 C CA . PHE A 1 214 ? -9.542 -5.175 16.585 1.00 92.44 214 PHE A CA 1
ATOM 1727 C C . PHE A 1 214 ? -10.024 -6.620 16.680 1.00 92.44 214 PHE A C 1
ATOM 1729 O O . PHE A 1 214 ? -10.189 -7.178 17.767 1.00 92.44 214 PHE A O 1
ATOM 1736 N N . VAL A 1 215 ? -10.161 -7.256 15.523 1.00 93.19 215 VAL A N 1
ATOM 1737 C CA . VAL A 1 215 ? -10.475 -8.678 15.409 1.00 93.19 215 VAL A CA 1
ATOM 1738 C C . VAL A 1 215 ? -9.236 -9.413 14.924 1.00 93.19 215 VAL A C 1
ATOM 1740 O O . VAL A 1 215 ? -8.677 -9.087 13.877 1.00 93.19 215 VAL A O 1
ATOM 1743 N N . GLU A 1 216 ? -8.794 -10.405 15.693 1.00 93.12 216 GLU A N 1
ATOM 1744 C CA . GLU A 1 216 ? -7.717 -11.307 15.281 1.00 93.12 216 GLU A CA 1
ATOM 1745 C C . GLU A 1 216 ? -8.159 -12.107 14.059 1.00 93.12 216 GLU A C 1
ATOM 1747 O O . GLU A 1 216 ? -9.168 -12.811 14.084 1.00 93.12 216 GLU A O 1
ATOM 1752 N N . SER A 1 217 ? -7.411 -11.964 12.971 1.00 90.44 217 SER A N 1
ATOM 1753 C CA . SER A 1 217 ? -7.726 -12.577 11.688 1.00 90.44 217 SER A CA 1
ATOM 1754 C C . SER A 1 217 ? -6.441 -12.661 10.880 1.00 90.44 217 SER A C 1
ATOM 1756 O O . SER A 1 217 ? -5.901 -11.644 10.450 1.00 90.44 217 SER A O 1
ATOM 1758 N N . ASN A 1 218 ? -5.933 -13.878 10.690 1.00 93.38 218 ASN A N 1
ATOM 1759 C CA . ASN A 1 218 ? -4.819 -14.118 9.780 1.00 93.38 218 ASN A CA 1
ATOM 1760 C C . ASN A 1 218 ? -5.379 -14.126 8.363 1.00 93.38 218 ASN A C 1
ATOM 1762 O O . ASN A 1 218 ? -5.979 -15.115 7.937 1.00 93.38 218 ASN A O 1
ATOM 1766 N N . TRP A 1 219 ? -5.195 -13.026 7.646 1.00 93.69 219 TRP A N 1
ATOM 1767 C CA . TRP A 1 219 ? -5.703 -12.876 6.292 1.00 93.69 219 TRP A CA 1
ATOM 1768 C C . TRP A 1 219 ? -4.557 -12.645 5.316 1.00 93.69 219 TRP A C 1
ATOM 1770 O O . TRP A 1 219 ? -3.510 -12.085 5.652 1.00 93.69 219 TRP A O 1
ATOM 1780 N N . PHE A 1 220 ? -4.771 -13.088 4.084 1.00 95.06 220 PHE A N 1
ATOM 1781 C CA . PHE A 1 220 ? -3.873 -12.836 2.974 1.00 95.06 220 PHE A CA 1
ATOM 1782 C C . PHE A 1 220 ? -4.693 -12.576 1.712 1.00 95.06 220 PHE A C 1
ATOM 1784 O O . PHE A 1 220 ? -5.823 -13.047 1.590 1.00 95.06 220 PHE A O 1
ATOM 1791 N N . ARG A 1 221 ? -4.109 -11.820 0.789 1.00 94.31 221 ARG A N 1
ATOM 1792 C CA . ARG A 1 221 ? -4.667 -11.469 -0.510 1.00 94.31 221 ARG A CA 1
ATOM 1793 C C . ARG A 1 221 ? -3.599 -11.641 -1.575 1.00 94.31 221 ARG A C 1
ATOM 1795 O O . ARG A 1 221 ? -2.456 -11.226 -1.362 1.00 94.31 221 ARG A O 1
ATOM 1802 N N . ALA A 1 222 ? -3.972 -12.216 -2.707 1.00 94.69 222 ALA A N 1
ATOM 1803 C CA . ALA A 1 222 ? -3.111 -12.335 -3.872 1.00 94.69 222 ALA A CA 1
ATOM 1804 C C . ALA A 1 222 ? -3.761 -11.607 -5.053 1.00 94.69 222 ALA A C 1
ATOM 1806 O O . ALA A 1 222 ? -4.809 -12.013 -5.555 1.00 94.69 222 ALA A O 1
ATOM 1807 N N . GLU A 1 223 ? -3.128 -10.527 -5.504 1.00 93.44 223 GLU A N 1
ATOM 1808 C CA . GLU A 1 223 ? -3.617 -9.700 -6.606 1.00 93.44 223 GLU A CA 1
ATOM 1809 C C . GLU A 1 223 ? -2.573 -9.626 -7.714 1.00 93.44 223 GLU A C 1
ATOM 1811 O O . GLU A 1 223 ? -1.414 -9.306 -7.474 1.00 93.44 223 GLU A O 1
ATOM 1816 N N . TRP A 1 224 ? -2.986 -9.850 -8.954 1.00 90.62 224 TRP A N 1
ATOM 1817 C CA . TRP A 1 224 ? -2.223 -9.411 -10.108 1.00 90.62 224 TRP A CA 1
ATOM 1818 C C . TRP A 1 224 ? -2.577 -7.961 -10.421 1.00 90.62 224 TRP A C 1
ATOM 1820 O O . TRP A 1 224 ? -3.752 -7.615 -10.592 1.00 90.62 224 TRP A O 1
ATOM 1830 N N . LYS A 1 225 ? -1.564 -7.103 -10.502 1.00 90.56 225 LYS A N 1
ATOM 1831 C CA . LYS A 1 225 ? -1.726 -5.663 -10.696 1.00 90.56 225 LYS A CA 1
ATOM 1832 C C . LYS A 1 225 ? -1.045 -5.223 -11.977 1.00 90.56 225 LYS A C 1
ATOM 1834 O O . LYS A 1 225 ? 0.123 -5.530 -12.175 1.00 90.56 225 LYS A O 1
ATOM 1839 N N . VAL A 1 226 ? -1.755 -4.443 -12.786 1.00 84.38 226 VAL A N 1
ATOM 1840 C CA . VAL A 1 226 ? -1.226 -3.748 -13.964 1.00 84.38 226 VAL A CA 1
ATOM 1841 C C . VAL A 1 226 ? -1.547 -2.272 -13.806 1.00 84.38 226 VAL A C 1
ATOM 1843 O O . VAL A 1 226 ? -2.708 -1.870 -13.844 1.00 84.38 226 VAL A O 1
ATOM 1846 N N . LYS A 1 227 ? -0.526 -1.445 -13.600 1.00 85.00 227 LYS A N 1
ATOM 1847 C CA . LYS A 1 227 ? -0.694 -0.008 -13.385 1.00 85.00 227 LYS A CA 1
ATOM 1848 C C . LYS A 1 227 ? 0.293 0.767 -14.230 1.00 85.00 227 LYS A C 1
ATOM 1850 O O . LYS A 1 227 ? 1.456 0.400 -14.309 1.00 85.00 227 LYS A O 1
ATOM 1855 N N . GLY A 1 228 ? -0.139 1.870 -14.811 1.00 79.81 228 GLY A N 1
ATOM 1856 C CA . GLY A 1 228 ? 0.760 2.719 -15.570 1.00 79.81 228 GLY A CA 1
ATOM 1857 C C . GLY A 1 228 ? 0.137 4.044 -15.944 1.00 79.81 228 GLY A C 1
ATOM 1858 O O . GLY A 1 228 ? -1.045 4.313 -15.711 1.00 79.81 228 GLY A O 1
ATOM 1859 N N . SER A 1 229 ? 0.977 4.894 -16.505 1.00 80.00 229 SER A N 1
ATOM 1860 C CA . SER A 1 229 ? 0.561 6.155 -17.086 1.00 80.00 229 SER A CA 1
ATOM 1861 C C . SER A 1 229 ? 1.456 6.487 -18.258 1.00 80.00 229 SER A C 1
ATOM 1863 O O . SER A 1 229 ? 2.665 6.266 -18.203 1.00 80.00 229 SER A O 1
ATOM 1865 N N . GLY A 1 230 ? 0.865 7.057 -19.293 1.00 73.75 230 GLY A N 1
ATOM 1866 C CA . GLY A 1 230 ? 1.579 7.478 -20.482 1.00 73.75 230 GLY A CA 1
ATOM 1867 C C . GLY A 1 230 ? 0.870 8.622 -21.170 1.00 73.75 230 GLY A C 1
ATOM 1868 O O . GLY A 1 230 ? -0.233 9.028 -20.787 1.00 73.75 230 GLY A O 1
ATOM 1869 N N . GLY A 1 231 ? 1.506 9.167 -22.188 1.00 66.06 231 GLY A N 1
ATOM 1870 C CA . GLY A 1 231 ? 0.881 10.179 -23.010 1.00 66.06 231 GLY A CA 1
ATOM 1871 C C . GLY A 1 231 ? 1.748 10.587 -24.180 1.00 66.06 231 GLY A C 1
ATOM 1872 O O . GLY A 1 231 ? 2.898 10.966 -23.998 1.00 66.06 231 GLY A O 1
ATOM 1873 N N . TYR A 1 232 ? 1.143 10.573 -25.365 1.00 55.00 232 TYR A N 1
ATOM 1874 C CA . TYR A 1 232 ? 1.707 11.148 -26.576 1.00 55.00 232 TYR A CA 1
ATOM 1875 C C . TYR A 1 232 ? 1.108 12.547 -26.796 1.00 55.00 232 TYR A C 1
ATOM 1877 O O . TYR A 1 232 ? -0.119 12.730 -26.839 1.00 55.00 232 TYR A O 1
ATOM 1885 N N . GLY A 1 233 ? 1.964 13.566 -26.892 1.00 61.56 233 GLY A N 1
ATOM 1886 C CA . GLY A 1 233 ? 1.552 14.959 -27.080 1.00 61.56 233 GLY A CA 1
ATOM 1887 C C . GLY A 1 233 ? 0.636 15.491 -25.963 1.00 61.56 233 GLY A C 1
ATOM 1888 O O . GLY A 1 233 ? 1.003 15.533 -24.792 1.00 61.56 233 GLY A O 1
ATOM 1889 N N . LYS A 1 234 ? -0.578 15.946 -26.313 1.00 52.41 234 LYS A N 1
ATOM 1890 C CA . LYS A 1 234 ? -1.533 16.559 -25.359 1.00 52.41 234 LYS A CA 1
ATOM 1891 C C . LYS A 1 234 ? -2.412 15.554 -24.600 1.00 52.41 234 LYS A C 1
ATOM 1893 O O . LYS A 1 234 ? -3.162 15.968 -23.715 1.00 52.41 234 LYS A O 1
ATOM 1898 N N . LYS A 1 235 ? -2.379 14.261 -24.940 1.00 55.50 235 LYS A N 1
ATOM 1899 C CA . LYS A 1 235 ? -3.270 13.252 -24.344 1.00 55.50 235 LYS A CA 1
ATOM 1900 C C . LYS A 1 235 ? -2.528 12.468 -23.267 1.00 55.50 235 LYS A C 1
ATOM 1902 O O . LYS A 1 235 ? -1.601 11.735 -23.574 1.00 55.50 235 LYS A O 1
ATOM 1907 N N . LYS A 1 236 ? -2.968 12.603 -22.015 1.00 71.06 236 LYS A N 1
ATOM 1908 C CA . LYS A 1 236 ? -2.509 11.781 -20.886 1.00 71.06 236 LYS A CA 1
ATOM 1909 C C . LYS A 1 236 ? -3.485 10.629 -20.667 1.00 71.06 236 LYS A C 1
ATOM 1911 O O . LYS A 1 236 ? -4.695 10.853 -20.640 1.00 71.06 236 LYS A O 1
ATOM 1916 N N . ARG A 1 237 ? -2.964 9.421 -20.491 1.00 73.44 237 ARG A N 1
ATOM 1917 C CA . ARG A 1 237 ? -3.710 8.206 -20.154 1.00 73.44 237 ARG A CA 1
ATOM 1918 C C . ARG A 1 237 ? -3.111 7.584 -18.897 1.00 73.44 237 ARG A C 1
ATOM 1920 O O . ARG A 1 237 ? -1.904 7.636 -18.674 1.00 73.44 237 ARG A O 1
ATOM 1927 N N . SER A 1 238 ? -3.965 7.003 -18.069 1.00 78.81 238 SER A N 1
ATOM 1928 C CA . SER A 1 238 ? -3.568 6.255 -16.878 1.00 78.81 238 SER A CA 1
ATOM 1929 C C . SER A 1 238 ? -4.463 5.040 -16.735 1.00 78.81 238 SER A C 1
ATOM 1931 O O . SER A 1 238 ? -5.675 5.161 -16.913 1.00 78.81 238 SER A O 1
ATOM 1933 N N . TRP A 1 239 ? -3.879 3.908 -16.371 1.00 77.69 239 TRP A N 1
ATOM 1934 C CA . TRP A 1 239 ? -4.587 2.653 -16.158 1.00 77.69 239 TRP A CA 1
ATOM 1935 C C . TRP A 1 239 ? -4.187 2.047 -14.812 1.00 77.69 239 TRP A C 1
ATOM 1937 O O . TRP A 1 239 ? -3.038 2.149 -14.379 1.00 77.69 239 TRP A O 1
ATOM 1947 N N . ASP A 1 240 ? -5.152 1.434 -14.134 1.00 83.94 240 ASP A N 1
ATOM 1948 C CA . ASP A 1 240 ? -4.961 0.677 -12.894 1.00 83.94 240 ASP A CA 1
ATOM 1949 C C . ASP A 1 240 ? -5.954 -0.487 -12.935 1.00 83.94 240 ASP A C 1
ATOM 1951 O O . ASP A 1 240 ? -7.150 -0.311 -12.698 1.00 83.94 240 ASP A O 1
ATOM 1955 N N . LEU A 1 241 ? -5.464 -1.655 -13.341 1.00 82.25 241 LEU A N 1
ATOM 1956 C CA . LEU A 1 241 ? -6.220 -2.897 -13.385 1.00 82.25 241 LEU A CA 1
ATOM 1957 C C . LEU A 1 241 ? -5.713 -3.822 -12.287 1.00 82.25 241 LEU A C 1
ATOM 1959 O O . LEU A 1 241 ? -4.506 -3.985 -12.085 1.00 82.25 241 LEU A O 1
ATOM 1963 N N . LYS A 1 242 ? -6.659 -4.451 -11.596 1.00 84.69 242 LYS A N 1
ATOM 1964 C CA . LYS A 1 242 ? -6.390 -5.438 -10.558 1.00 84.69 242 LYS A CA 1
ATOM 1965 C C . LYS A 1 242 ? -7.319 -6.620 -10.737 1.00 84.69 242 LYS A C 1
ATOM 1967 O O . LYS A 1 242 ? -8.513 -6.441 -10.967 1.00 84.69 242 LYS A O 1
ATOM 1972 N N . THR A 1 243 ? -6.768 -7.814 -10.613 1.00 85.19 243 THR A N 1
ATOM 1973 C CA . THR A 1 243 ? -7.532 -9.060 -10.586 1.00 85.19 243 THR A CA 1
ATOM 1974 C C . THR A 1 243 ? -6.924 -9.968 -9.532 1.00 85.19 243 THR A C 1
ATOM 1976 O O . THR A 1 243 ? -5.704 -10.018 -9.398 1.00 85.19 243 THR A O 1
ATOM 1979 N N . GLY A 1 244 ? -7.743 -10.630 -8.726 1.00 82.88 244 GLY A N 1
ATOM 1980 C CA . GLY A 1 244 ? -7.234 -11.399 -7.600 1.00 82.88 244 GLY A CA 1
ATOM 1981 C C . GLY A 1 244 ? -8.300 -11.773 -6.588 1.00 82.88 244 GLY A C 1
ATOM 1982 O O . GLY A 1 244 ? -9.480 -11.466 -6.779 1.00 82.88 244 GLY A O 1
ATOM 1983 N N . TYR A 1 245 ? -7.838 -12.440 -5.534 1.00 59.28 245 TYR A N 1
ATOM 1984 C CA . TYR A 1 245 ? -8.617 -12.919 -4.395 1.00 59.28 245 TYR A CA 1
ATOM 1985 C C . TYR A 1 245 ? -8.033 -12.361 -3.103 1.00 59.28 245 TYR A C 1
ATOM 1987 O O . TYR A 1 245 ? -6.795 -12.485 -2.926 1.00 59.28 245 TYR A O 1
#